Protein 3EVT (pdb70)

CATH classification: 3.40.50.720 (+1 more: 3.40.50.720)

Sequence (310 aa):
SLVLMAQATKPEQLQQLQTTYPDWTFKDAAAVTAADYDQIEVMYGNHPLLKTILARPTNQLKFVQVISAGVDYLPLKALQAAGVVVANTSGIHADAISESVLAAMLSVVRGYHAAWLNQRGARQWALPMTTSTLTGQQLLIYGTGQIGQSLAAKASALGMHVIGVNTTGHPADHFHETVAFTATADALATANFIVNALPLTPTTHHLFSTELFQQTKQQPMLINIGRGPAVDTTALMTALDHHQLSMAALDVTEPEPLPTDHPLWQRDDVLITPHISGQIAHFRATVFPIFAANFAQFVKDGTLVRNQVD

B-factor: mean 52.63, std 9.24, range [26.85, 80.36]

Solvent-accessible surface area: 15494 Å² total; per-residue (Å²): 52,17,0,0,13,32,36,56,24,26,100,112,26,57,96,102,6,73,94,84,30,115,121,39,65,14,48,90,16,97,60,24,63,60,90,21,35,29,73,0,32,0,0,3,2,84,46,110,20,3,68,58,0,29,83,81,139,86,33,80,8,85,0,0,0,4,56,64,61,55,23,138,109,13,53,101,82,42,5,145,91,56,55,13,38,13,0,16,11,45,18,36,106,1,39,30,20,0,106,40,1,19,57,16,0,68,34,21,13,105,2,159,41,18,36,125,72,28,87,152,42,75,173,111,253,73,57,128,65,128,58,48,63,7,80,67,32,46,0,2,0,4,11,12,46,110,59,1,50,21,1,0,33,48,0,37,93,83,36,4,58,0,13,0,0,12,96,104,25,81,121,20,96,108,17,93,86,28,30,19,65,139,60,15,56,120,8,1,28,72,1,39,5,0,0,0,21,14,90,73,48,133,128,16,90,63,50,0,21,72,72,12,2,104,67,9,134,87,99,2,4,0,4,0,26,9,96,5,31,4,6,29,22,91,8,0,30,60,3,8,76,130,124,49,3,61,24,0,8,5,8,4,12,55,68,82,120,13,59,130,116,30,75,0,110,124,58,93,30,8,35,31,52,101,78,83,13,22,135,54,65,106,129,105,52,25,13,8,70,6,0,33,44,0,0,47,39,20,63,154,82,36,70,20,97,67,35,104,42,183

Radius of gyration: 24.04 Å; Cα contacts (8 Å, |Δi|>4): 543; chains: 1; bounding box: 37×72×46 Å

Nearest PDB structures (foldseek):
  3evt-assembly1_A-2  TM=1.003E+00  e=9.005E-63  Lactiplantibacillus plantarum
  8hpg-assembly1_A  TM=5.929E-01  e=1.277E-31  Lactobacillus sp. CGMCC 9967
  5mh6-assembly1_A  TM=6.042E-01  e=1.456E-26  Haloferax mediterranei ATCC 33500
  4zqb-assembly1_B  TM=5.895E-01  e=3.447E-22  Cereibacter sphaeroides 2.4.1
  1wwk-assembly1_B  TM=5.696E-01  e=3.447E-22  Pyrococcus horikoshii OT3

Structure (mmCIF, N/CA/C/O backbone):
data_3EVT
#
_entry.id   3EVT
#
_cell.length_a   75.848
_cell.length_b   75.848
_cell.length_c   107.834
_cell.angle_alpha   90.000
_cell.angle_beta   90.000
_cell.angle_gamma   90.000
#
_symmetry.space_group_name_H-M   'P 41 21 2'
#
loop_
_entity.id
_entity.type
_entity.pdbx_description
1 polymer 'Phosphoglycerate dehydrogenase'
2 water water
#
loop_
_atom_site.group_PDB
_atom_site.id
_atom_site.type_symbol
_atom_site.label_atom_id
_atom_site.label_alt_id
_atom_site.label_comp_id
_atom_site.label_asym_id
_atom_site.label_entity_id
_atom_site.label_seq_id
_atom_site.pdbx_PDB_ins_code
_atom_site.Cartn_x
_atom_site.Cartn_y
_atom_site.Cartn_z
_atom_site.occupancy
_atom_site.B_iso_or_equiv
_atom_site.auth_seq_id
_atom_site.auth_comp_id
_atom_site.auth_asym_id
_atom_site.auth_atom_id
_atom_site.pdbx_PDB_model_num
ATOM 1 N N . SER A 1 2 ? 11.616 49.447 60.731 1.00 56.27 2 SER A N 1
ATOM 2 C CA . SER A 1 2 ? 10.247 49.516 61.365 1.00 56.37 2 SER A CA 1
ATOM 3 C C . SER A 1 2 ? 9.062 49.157 60.456 1.00 54.98 2 SER A C 1
ATOM 4 O O . SER A 1 2 ? 8.171 48.506 60.913 1.00 53.90 2 SER A O 1
ATOM 6 N N . LEU A 1 3 ? 9.044 49.578 59.195 1.00 54.62 3 LEU A N 1
ATOM 7 C CA . LEU A 1 3 ? 7.870 49.310 58.350 1.00 54.23 3 LEU A CA 1
ATOM 8 C C . LEU A 1 3 ? 8.123 48.363 57.211 1.00 53.27 3 LEU A C 1
ATOM 9 O O . LEU A 1 3 ? 9.078 48.516 56.474 1.00 52.86 3 LEU A O 1
ATOM 14 N N . VAL A 1 4 ? 7.219 47.407 57.042 1.00 53.27 4 VAL A N 1
ATOM 15 C CA . VAL A 1 4 ? 7.171 46.637 55.826 1.00 52.13 4 VAL A CA 1
ATOM 16 C C . VAL A 1 4 ? 6.014 47.121 54.959 1.00 51.96 4 VAL A C 1
ATOM 17 O O . VAL A 1 4 ? 4.866 47.197 55.413 1.00 52.30 4 VAL A O 1
ATOM 21 N N . LEU A 1 5 ? 6.322 47.398 53.697 1.00 50.33 5 LEU A N 1
ATOM 22 C CA . LEU A 1 5 ? 5.295 47.724 52.733 1.00 49.61 5 LEU A CA 1
ATOM 23 C C . LEU A 1 5 ? 4.780 46.419 52.192 1.00 48.48 5 LEU A C 1
ATOM 24 O O . LEU A 1 5 ? 5.493 45.746 51.472 1.00 47.71 5 LEU A O 1
ATOM 29 N N . MET A 1 6 ? 3.554 46.063 52.560 1.00 48.30 6 MET A N 1
ATOM 30 C CA . MET A 1 6 ? 2.870 44.913 52.037 1.00 47.78 6 MET A CA 1
ATOM 31 C C . MET A 1 6 ? 2.180 45.194 50.689 1.00 49.71 6 MET A C 1
ATOM 32 O O . MET A 1 6 ? 0.991 45.406 50.608 1.00 49.93 6 MET A O 1
ATOM 37 N N . ALA A 1 7 ? 2.933 45.146 49.604 1.00 51.94 7 ALA A N 1
ATOM 38 C CA . ALA A 1 7 ? 2.333 45.283 48.276 1.00 53.75 7 ALA A CA 1
ATOM 39 C C . ALA A 1 7 ? 1.612 43.982 47.804 1.00 55.93 7 ALA A C 1
ATOM 40 O O . ALA A 1 7 ? 0.506 44.051 47.260 1.00 56.47 7 ALA A O 1
ATOM 42 N N . GLN A 1 8 ? 2.183 42.803 48.061 1.00 57.66 8 GLN A N 1
ATOM 43 C CA . GLN A 1 8 ? 1.453 41.537 47.843 1.00 59.04 8 GLN A CA 1
ATOM 44 C C . GLN A 1 8 ? 0.394 41.330 48.933 1.00 59.54 8 GLN A C 1
ATOM 45 O O . GLN A 1 8 ? 0.693 41.496 50.104 1.00 59.64 8 GLN A O 1
ATOM 51 N N . ALA A 1 9 ? -0.841 40.993 48.553 1.00 60.29 9 ALA A N 1
ATOM 52 C CA . ALA A 1 9 ? -1.898 40.637 49.525 1.00 60.02 9 ALA A CA 1
ATOM 53 C C . ALA A 1 9 ? -1.587 39.354 50.342 1.00 60.49 9 ALA A C 1
ATOM 54 O O . ALA A 1 9 ? -0.862 38.467 49.889 1.00 60.39 9 ALA A O 1
ATOM 56 N N . THR A 1 10 ? -2.131 39.240 51.547 1.00 60.98 10 THR A N 1
ATOM 57 C CA . THR A 1 10 ? -1.896 38.032 52.356 1.00 61.78 10 THR A CA 1
ATOM 58 C C . THR A 1 10 ? -3.209 37.549 52.944 1.00 62.18 10 THR A C 1
ATOM 59 O O . THR A 1 10 ? -4.079 38.340 53.214 1.00 61.92 10 THR A O 1
ATOM 63 N N . LYS A 1 11 ? -3.346 36.251 53.154 1.00 63.20 11 LYS A N 1
ATOM 64 C CA . LYS A 1 11 ? -4.439 35.761 53.969 1.00 64.91 11 LYS A CA 1
ATOM 65 C C . LYS A 1 11 ? -4.455 36.519 55.319 1.00 66.10 11 LYS A C 1
ATOM 66 O O . LYS A 1 11 ? -3.401 36.856 55.873 1.00 66.11 11 LYS A O 1
ATOM 68 N N . PRO A 1 12 ? -5.651 36.821 55.852 1.00 67.28 12 PRO A N 1
ATOM 69 C CA . PRO A 1 12 ? -5.632 37.480 57.169 1.00 67.48 12 PRO A CA 1
ATOM 70 C C . PRO A 1 12 ? -4.701 36.805 58.193 1.00 67.59 12 PRO A C 1
ATOM 71 O O . PRO A 1 12 ? -4.147 37.482 59.050 1.00 67.66 12 PRO A O 1
ATOM 75 N N . GLU A 1 13 ? -4.533 35.488 58.099 1.00 67.88 13 GLU A N 1
ATOM 76 C CA . GLU A 1 13 ? -3.781 34.712 59.090 1.00 68.30 13 GLU A CA 1
ATOM 77 C C . GLU A 1 13 ? -2.275 34.856 58.969 1.00 67.51 13 GLU A C 1
ATOM 78 O O . GLU A 1 13 ? -1.579 34.784 59.971 1.00 67.39 13 GLU A O 1
ATOM 84 N N . GLN A 1 14 ? -1.792 35.022 57.738 1.00 66.44 14 GLN A N 1
ATOM 85 C CA . GLN A 1 14 ? -0.391 35.270 57.452 1.00 65.44 14 GLN A CA 1
ATOM 86 C C . GLN A 1 14 ? 0.013 36.615 58.073 1.00 64.94 14 GLN A C 1
ATOM 87 O O . GLN A 1 14 ? 1.022 36.711 58.771 1.00 64.33 14 GLN A O 1
ATOM 93 N N . LEU A 1 15 ? -0.803 37.639 57.826 1.00 65.35 15 LEU A N 1
ATOM 94 C CA . LEU A 1 15 ? -0.636 38.980 58.422 1.00 65.66 15 LEU A CA 1
ATOM 95 C C . LEU A 1 15 ? -0.620 38.924 59.962 1.00 65.59 15 LEU A C 1
ATOM 96 O O . LEU A 1 15 ? 0.254 39.514 60.590 1.00 65.74 15 LEU A O 1
ATOM 101 N N . GLN A 1 16 ? -1.547 38.187 60.569 1.00 65.37 16 GLN A N 1
ATOM 102 C CA . GLN A 1 16 ? -1.541 38.014 62.022 1.00 65.84 16 GLN A CA 1
ATOM 103 C C . GLN A 1 16 ? -0.239 37.438 62.577 1.00 65.16 16 GLN A C 1
ATOM 104 O O . GLN A 1 16 ? 0.348 37.993 63.503 1.00 64.65 16 GLN A O 1
ATOM 110 N N . GLN A 1 17 ? 0.191 36.308 62.024 1.00 64.89 17 GLN A N 1
ATOM 111 C CA . GLN A 1 17 ? 1.478 35.709 62.377 1.00 64.96 17 GLN A CA 1
ATOM 112 C C . GLN A 1 17 ? 2.548 36.774 62.452 1.00 63.04 17 GLN A C 1
ATOM 113 O O . GLN A 1 17 ? 3.282 36.820 63.423 1.00 63.17 17 GLN A O 1
ATOM 119 N N . LEU A 1 18 ? 2.647 37.588 61.399 1.00 60.88 18 LEU A N 1
ATOM 120 C CA . LEU A 1 18 ? 3.690 38.595 61.262 1.00 59.35 18 LEU A CA 1
ATOM 121 C C . LEU A 1 18 ? 3.585 39.644 62.360 1.00 58.98 18 LEU A C 1
ATOM 122 O O . LEU A 1 18 ? 4.562 39.999 62.995 1.00 57.49 18 LEU A O 1
ATOM 127 N N . GLN A 1 19 ? 2.377 40.143 62.559 1.00 59.60 19 GLN A N 1
ATOM 128 C CA . GLN A 1 19 ? 2.184 41.235 63.482 1.00 60.07 19 GLN A CA 1
ATOM 129 C C . GLN A 1 19 ? 2.430 40.820 64.919 1.00 60.47 19 GLN A C 1
ATOM 130 O O . GLN A 1 19 ? 2.953 41.634 65.681 1.00 60.96 19 GLN A O 1
ATOM 136 N N . THR A 1 20 ? 2.106 39.566 65.275 1.00 59.97 20 THR A N 1
ATOM 137 C CA . THR A 1 20 ? 2.438 39.050 66.625 1.00 59.94 20 THR A CA 1
ATOM 138 C C . THR A 1 20 ? 3.849 38.506 66.799 1.00 58.15 20 THR A C 1
ATOM 139 O O . THR A 1 20 ? 4.380 38.542 67.890 1.00 59.84 20 THR A O 1
ATOM 143 N N . THR A 1 21 ? 4.455 37.968 65.759 1.00 55.63 21 THR A N 1
ATOM 144 C CA . THR A 1 21 ? 5.809 37.529 65.875 1.00 52.20 21 THR A CA 1
ATOM 145 C C . THR A 1 21 ? 6.728 38.731 65.913 1.00 51.47 21 THR A C 1
ATOM 146 O O . THR A 1 21 ? 7.849 38.644 66.413 1.00 51.00 21 THR A O 1
ATOM 150 N N . TYR A 1 22 ? 6.291 39.845 65.336 1.00 49.32 22 TYR A N 1
ATOM 151 C CA . TYR A 1 22 ? 7.138 41.045 65.261 1.00 49.55 22 TYR A CA 1
ATOM 152 C C . TYR A 1 22 ? 6.377 42.272 65.745 1.00 49.71 22 TYR A C 1
ATOM 153 O O . TYR A 1 22 ? 5.919 43.104 64.945 1.00 50.03 22 TYR A O 1
ATOM 162 N N . PRO A 1 23 ? 6.217 42.380 67.075 1.00 48.70 23 PRO A N 1
ATOM 163 C CA . PRO A 1 23 ? 5.330 43.405 67.573 1.00 47.87 23 PRO A CA 1
ATOM 164 C C . PRO A 1 23 ? 5.955 44.764 67.464 1.00 47.83 23 PRO A C 1
ATOM 165 O O . PRO A 1 23 ? 5.228 45.772 67.549 1.00 47.71 23 PRO A O 1
ATOM 169 N N . ASP A 1 24 ? 7.265 44.842 67.239 1.00 46.18 24 ASP A N 1
ATOM 170 C CA . ASP A 1 24 ? 7.809 46.152 67.003 1.00 47.06 24 ASP A CA 1
ATOM 171 C C . ASP A 1 24 ? 7.857 46.569 65.506 1.00 47.51 24 ASP A C 1
ATOM 172 O O . ASP A 1 24 ? 8.367 47.642 65.189 1.00 46.76 24 ASP A O 1
ATOM 177 N N . TRP A 1 25 ? 7.321 45.747 64.601 1.00 47.29 25 TRP A N 1
ATOM 178 C CA . TRP A 1 25 ? 7.320 46.091 63.195 1.00 47.10 25 TRP A CA 1
ATOM 179 C C . TRP A 1 25 ? 5.903 46.484 62.761 1.00 48.29 25 TRP A C 1
ATOM 180 O O . TRP A 1 25 ? 4.944 45.965 63.279 1.00 49.48 25 TRP A O 1
ATOM 191 N N . THR A 1 26 ? 5.775 47.412 61.817 1.00 49.56 26 THR A N 1
ATOM 192 C CA . THR A 1 26 ? 4.506 47.701 61.175 1.00 50.84 26 THR A CA 1
ATOM 193 C C . THR A 1 26 ? 4.462 47.067 59.785 1.00 51.47 26 THR A C 1
ATOM 194 O O . THR A 1 26 ? 5.328 47.342 58.931 1.00 50.99 26 THR A O 1
ATOM 198 N N . PHE A 1 27 ? 3.441 46.247 59.559 1.00 51.96 27 PHE A N 1
ATOM 199 C CA . PHE A 1 27 ? 3.187 45.652 58.256 1.00 53.14 27 PHE A CA 1
ATOM 200 C C . PHE A 1 27 ? 2.112 46.471 57.530 1.00 54.22 27 PHE A C 1
ATOM 201 O O . PHE A 1 27 ? 0.922 46.277 57.708 1.00 52.60 27 PHE A O 1
ATOM 209 N N . LYS A 1 28 ? 2.552 47.433 56.729 1.00 56.32 28 LYS A N 1
ATOM 210 C CA . LYS A 1 28 ? 1.586 48.382 56.163 1.00 59.32 28 LYS A CA 1
ATOM 211 C C . LYS A 1 28 ? 1.052 48.076 54.745 1.00 60.47 28 LYS A C 1
ATOM 212 O O . LYS A 1 28 ? 1.784 48.143 53.751 1.00 60.23 28 LYS A O 1
ATOM 218 N N . ASP A 1 29 ? -0.232 47.770 54.666 1.00 62.82 29 ASP A N 1
ATOM 219 C CA . ASP A 1 29 ? -0.942 47.685 53.388 1.00 65.72 29 ASP A CA 1
ATOM 220 C C . ASP A 1 29 ? -0.567 48.855 52.455 1.00 66.41 29 ASP A C 1
ATOM 221 O O . ASP A 1 29 ? -0.637 50.014 52.846 1.00 66.52 29 ASP A O 1
ATOM 226 N N . ALA A 1 30 ? -0.164 48.554 51.223 1.00 68.15 30 ALA A N 1
ATOM 227 C CA . ALA A 1 30 ? 0.257 49.618 50.305 1.00 70.07 30 ALA A CA 1
ATOM 228 C C . ALA A 1 30 ? -0.819 50.668 49.962 1.00 71.51 30 ALA A C 1
ATOM 229 O O . ALA A 1 30 ? -0.504 51.735 49.450 1.00 71.46 30 ALA A O 1
ATOM 231 N N . ALA A 1 31 ? -2.086 50.345 50.209 1.00 73.03 31 ALA A N 1
ATOM 232 C CA . ALA A 1 31 ? -3.172 51.282 49.961 1.00 74.74 31 ALA A CA 1
ATOM 233 C C . ALA A 1 31 ? -3.117 52.426 50.975 1.00 75.58 31 ALA A C 1
ATOM 234 O O . ALA A 1 31 ? -3.317 53.600 50.637 1.00 76.68 31 ALA A O 1
ATOM 236 N N . ALA A 1 32 ? -2.853 52.075 52.226 1.00 75.91 32 ALA A N 1
ATOM 237 C CA . ALA A 1 32 ? -2.913 53.031 53.313 1.00 75.54 32 ALA A CA 1
ATOM 238 C C . ALA A 1 32 ? -1.585 53.756 53.563 1.00 75.25 32 ALA A C 1
ATOM 239 O O . ALA A 1 32 ? -1.473 54.542 54.506 1.00 74.81 32 ALA A O 1
ATOM 241 N N . VAL A 1 33 ? -0.575 53.493 52.741 1.00 75.19 33 VAL A N 1
ATOM 242 C CA . VAL A 1 33 ? 0.713 54.180 52.958 1.00 75.23 33 VAL A CA 1
ATOM 243 C C . VAL A 1 33 ? 0.579 55.682 52.651 1.00 75.10 33 VAL A C 1
ATOM 244 O O . VAL A 1 33 ? -0.444 56.133 52.145 1.00 75.12 33 VAL A O 1
ATOM 248 N N . THR A 1 34 ? 1.596 56.465 52.985 1.00 74.93 34 THR A N 1
ATOM 249 C CA . THR A 1 34 ? 1.529 57.903 52.761 1.00 74.38 34 THR A CA 1
ATOM 250 C C . THR A 1 34 ? 2.956 58.349 52.685 1.00 73.71 34 THR A C 1
ATOM 251 O O . THR A 1 34 ? 3.838 57.600 53.082 1.00 73.67 34 THR A O 1
ATOM 255 N N . ALA A 1 35 ? 3.206 59.569 52.228 1.00 72.78 35 ALA A N 1
ATOM 256 C CA . ALA A 1 35 ? 4.594 59.957 51.982 1.00 71.94 35 ALA A CA 1
ATOM 257 C C . ALA A 1 35 ? 5.332 60.194 53.279 1.00 71.41 35 ALA A C 1
ATOM 258 O O . ALA A 1 35 ? 6.551 60.312 53.299 1.00 71.07 35 ALA A O 1
ATOM 260 N N . ALA A 1 36 ? 4.585 60.262 54.374 1.00 70.87 36 ALA A N 1
ATOM 261 C CA . ALA A 1 36 ? 5.212 60.365 55.680 1.00 70.14 36 ALA A CA 1
ATOM 262 C C . ALA A 1 36 ? 5.863 59.020 56.020 1.00 69.69 36 ALA A C 1
ATOM 263 O O . ALA A 1 36 ? 6.907 58.969 56.674 1.00 69.25 36 ALA A O 1
ATOM 265 N N . ASP A 1 37 ? 5.241 57.939 55.554 1.00 69.17 37 ASP A N 1
ATOM 266 C CA . ASP A 1 37 ? 5.801 56.588 55.727 1.00 68.77 37 ASP A CA 1
ATOM 267 C C . ASP A 1 37 ? 7.104 56.353 54.952 1.00 68.17 37 ASP A C 1
ATOM 268 O O . ASP A 1 37 ? 7.998 55.691 55.440 1.00 68.49 37 ASP A O 1
ATOM 273 N N . TYR A 1 38 ? 7.211 56.918 53.755 1.00 67.15 38 TYR A N 1
ATOM 274 C CA . TYR A 1 38 ? 8.258 56.544 52.814 1.00 65.86 38 TYR A CA 1
ATOM 275 C C . TYR A 1 38 ? 9.625 56.192 53.425 1.00 65.10 38 TYR A C 1
ATOM 276 O O . TYR A 1 38 ? 10.204 55.153 53.118 1.00 64.58 38 TYR A O 1
ATOM 285 N N . ASP A 1 39 ? 10.174 57.061 54.258 1.00 63.54 39 ASP A N 1
ATOM 286 C CA . ASP A 1 39 ? 11.542 56.821 54.711 1.00 62.70 39 ASP A CA 1
ATOM 287 C C . ASP A 1 39 ? 11.566 55.819 55.885 1.00 61.01 39 ASP A C 1
ATOM 288 O O . ASP A 1 39 ? 12.614 55.478 56.408 1.00 59.34 39 ASP A O 1
ATOM 293 N N . GLN A 1 40 ? 10.376 55.361 56.260 1.00 59.49 40 GLN A N 1
ATOM 294 C CA . GLN A 1 40 ? 10.171 54.350 57.288 1.00 59.18 40 GLN A CA 1
ATOM 295 C C . GLN A 1 40 ? 10.280 52.897 56.768 1.00 57.69 40 GLN A C 1
ATOM 296 O O . GLN A 1 40 ? 10.660 51.975 57.506 1.00 56.72 40 GLN A O 1
ATOM 302 N N . ILE A 1 41 ? 9.861 52.720 55.513 1.00 55.31 41 ILE A N 1
ATOM 303 C CA . ILE A 1 41 ? 9.844 51.436 54.811 1.00 53.08 41 ILE A CA 1
ATOM 304 C C . ILE A 1 41 ? 11.243 50.784 54.663 1.00 51.37 41 ILE A C 1
ATOM 305 O O . ILE A 1 41 ? 12.061 51.213 53.872 1.00 49.12 41 ILE A O 1
ATOM 310 N N . GLU A 1 42 ? 11.509 49.721 55.415 1.00 49.58 42 GLU A N 1
ATOM 311 C CA . GLU A 1 42 ? 12.815 49.067 55.234 1.00 49.19 42 GLU A CA 1
ATOM 312 C C . GLU A 1 42 ? 12.732 47.804 54.382 1.00 47.40 42 GLU A C 1
ATOM 313 O O . GLU A 1 42 ? 13.723 47.340 53.833 1.00 47.21 42 GLU A O 1
ATOM 319 N N . VAL A 1 43 ? 11.529 47.261 54.291 1.00 46.52 43 VAL A N 1
ATOM 320 C CA . VAL A 1 43 ? 11.297 46.058 53.532 1.00 45.35 43 VAL A CA 1
ATOM 321 C C . VAL A 1 43 ? 10.028 46.196 52.661 1.00 45.54 43 VAL A C 1
ATOM 322 O O . VAL A 1 43 ? 9.062 46.866 53.026 1.00 44.18 43 VAL A O 1
ATOM 326 N N . MET A 1 44 ? 10.058 45.564 5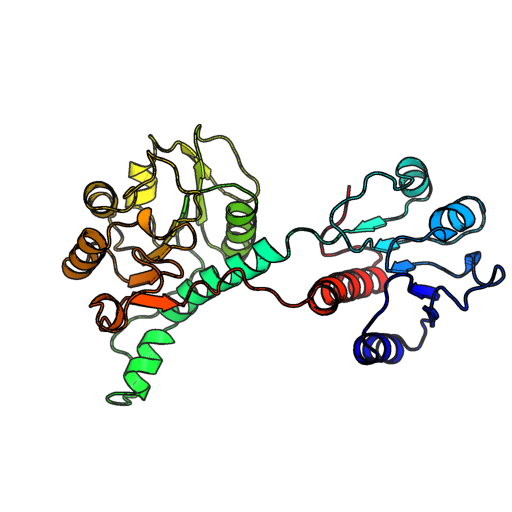1.496 1.00 45.15 44 MET A N 1
ATOM 327 C CA . MET A 1 44 ? 8.914 45.551 50.641 1.00 45.55 44 MET A CA 1
ATOM 328 C C . MET A 1 44 ? 8.583 44.102 50.328 1.00 45.29 44 MET A C 1
ATOM 329 O O . MET A 1 44 ? 9.436 43.323 49.857 1.00 44.82 44 MET A O 1
ATOM 334 N N . TYR A 1 45 ? 7.359 43.714 50.640 1.00 45.28 45 TYR A N 1
ATOM 335 C CA . TYR A 1 45 ? 6.866 42.425 50.203 1.00 45.96 45 TYR A CA 1
ATOM 336 C C . TYR A 1 45 ? 6.027 42.621 48.920 1.00 46.17 45 TYR A C 1
ATOM 337 O O . TYR A 1 45 ? 4.921 43.198 48.981 1.00 44.67 45 TYR A O 1
ATOM 346 N N . GLY A 1 46 ? 6.589 42.200 47.775 1.00 47.27 46 GLY A N 1
ATOM 347 C CA . GLY A 1 46 ? 5.990 42.390 46.454 1.00 48.49 46 GLY A CA 1
ATOM 348 C C . GLY A 1 46 ? 6.569 43.635 45.813 1.00 51.36 46 GLY A C 1
ATOM 349 O O . GLY A 1 46 ? 6.871 44.598 46.493 1.00 51.76 46 GLY A O 1
ATOM 350 N N . ASN A 1 47 ? 6.739 43.640 44.498 1.00 53.20 47 ASN A N 1
ATOM 351 C CA . ASN A 1 47 ? 7.133 44.861 43.802 1.00 55.30 47 ASN A CA 1
ATOM 352 C C . ASN A 1 47 ? 5.928 45.827 43.723 1.00 56.16 47 ASN A C 1
ATOM 353 O O . ASN A 1 47 ? 4.793 45.396 43.786 1.00 56.71 47 ASN A O 1
ATOM 358 N N . HIS A 1 48 ? 6.194 47.126 43.643 1.00 57.72 48 HIS A N 1
ATOM 359 C CA . HIS A 1 48 ? 5.163 48.146 43.722 1.00 59.73 48 HIS A CA 1
ATOM 360 C C . HIS A 1 48 ? 5.696 49.428 43.087 1.00 61.12 48 HIS A C 1
ATOM 361 O O . HIS A 1 48 ? 6.905 49.628 43.002 1.00 61.40 48 HIS A O 1
ATOM 368 N N . PRO A 1 49 ? 4.782 50.282 42.591 1.00 62.31 49 PRO A N 1
ATOM 369 C CA . PRO A 1 49 ? 5.159 51.577 42.007 1.00 63.16 49 PRO A CA 1
ATOM 370 C C . PRO A 1 49 ? 5.972 52.466 42.965 1.00 63.35 49 PRO A C 1
ATOM 371 O O . PRO A 1 49 ? 6.837 53.212 42.502 1.00 63.57 49 PRO A O 1
ATOM 375 N N . LEU A 1 50 ? 5.698 52.376 44.270 1.00 63.50 50 LEU A N 1
ATOM 376 C CA . LEU A 1 50 ? 6.449 53.130 45.281 1.00 63.81 50 LEU A CA 1
ATOM 377 C C . LEU A 1 50 ? 7.913 52.775 45.342 1.00 63.55 50 LEU A C 1
ATOM 378 O O . LEU A 1 50 ? 8.720 53.578 45.807 1.00 64.40 50 LEU A O 1
ATOM 383 N N . LEU A 1 51 ? 8.274 51.587 44.868 1.00 62.91 51 LEU A N 1
ATOM 384 C CA . LEU A 1 51 ? 9.685 51.235 44.834 1.00 63.03 51 LEU A CA 1
ATOM 385 C C . LEU A 1 51 ? 10.470 52.405 44.191 1.00 63.02 51 LEU A C 1
ATOM 386 O O . LEU A 1 51 ? 11.395 52.953 44.779 1.00 63.28 51 LEU A O 1
ATOM 391 N N . LYS A 1 52 ? 10.078 52.799 42.992 1.00 63.78 52 LYS A N 1
ATOM 392 C CA . LYS A 1 52 ? 10.668 53.972 42.316 1.00 63.98 52 LYS A CA 1
ATOM 393 C C . LYS A 1 52 ? 10.671 55.266 43.149 1.00 63.73 52 LYS A C 1
ATOM 394 O O . LYS A 1 52 ? 11.715 55.925 43.302 1.00 63.48 52 LYS A O 1
ATOM 396 N N . THR A 1 53 ? 9.500 55.651 43.652 1.00 63.58 53 THR A N 1
ATOM 397 C CA . THR A 1 53 ? 9.395 56.885 44.452 1.00 63.95 53 THR A CA 1
ATOM 398 C C . THR A 1 53 ? 10.425 56.848 45.587 1.00 63.63 53 THR A C 1
ATOM 399 O O . THR A 1 53 ? 11.313 57.709 45.666 1.00 64.12 53 THR A O 1
ATOM 403 N N . ILE A 1 54 ? 10.316 55.811 46.431 1.00 62.66 54 ILE A N 1
ATOM 404 C CA . ILE A 1 54 ? 11.178 55.611 47.611 1.00 61.35 54 ILE A CA 1
ATOM 405 C C . ILE A 1 54 ? 12.682 55.697 47.293 1.00 60.71 54 ILE A C 1
ATOM 406 O O . ILE A 1 54 ? 13.441 56.448 47.950 1.00 59.64 54 ILE A O 1
ATOM 411 N N . LEU A 1 55 ? 13.108 54.973 46.261 1.00 60.11 55 LEU A N 1
ATOM 412 C CA . LEU A 1 55 ? 14.523 54.956 45.891 1.00 60.74 55 LEU A CA 1
ATOM 413 C C . LEU A 1 55 ? 15.023 56.317 45.418 1.00 60.98 55 LEU A C 1
ATOM 414 O O . LEU A 1 55 ? 16.204 56.611 45.514 1.00 61.21 55 LEU A O 1
ATOM 419 N N . ALA A 1 56 ? 14.115 57.147 44.915 1.00 61.70 56 ALA A N 1
ATOM 420 C CA . ALA A 1 56 ? 14.454 58.531 44.510 1.00 62.57 56 ALA A CA 1
ATOM 421 C C . ALA A 1 56 ? 14.924 59.451 45.668 1.00 61.88 56 ALA A C 1
ATOM 422 O O . ALA A 1 56 ? 15.747 60.343 45.478 1.00 62.17 56 ALA A O 1
ATOM 424 N N . ARG A 1 57 ? 14.374 59.218 46.853 1.00 61.65 57 ARG A N 1
ATOM 425 C CA . ARG A 1 57 ? 14.685 59.982 48.050 1.00 61.12 57 ARG A CA 1
ATOM 426 C C . ARG A 1 57 ? 16.049 59.594 48.636 1.00 61.22 57 ARG A C 1
ATOM 427 O O . ARG A 1 57 ? 16.234 58.469 49.116 1.00 61.21 57 ARG A O 1
ATOM 435 N N . PRO A 1 58 ? 17.012 60.527 48.638 1.00 60.59 58 PRO A N 1
ATOM 436 C CA . PRO A 1 58 ? 18.313 60.041 49.126 1.00 60.12 58 PRO A CA 1
ATOM 437 C C . PRO A 1 58 ? 18.297 59.778 50.659 1.00 59.12 58 PRO A C 1
ATOM 438 O O . PRO A 1 58 ? 19.327 59.446 51.254 1.00 58.80 58 PRO A O 1
ATOM 442 N N . THR A 1 59 ? 17.122 59.932 51.262 1.00 58.18 59 THR A N 1
ATOM 443 C CA . THR A 1 59 ? 16.899 59.700 52.666 1.00 57.68 59 THR A CA 1
ATOM 444 C C . THR A 1 59 ? 16.037 58.426 52.993 1.00 56.99 59 THR A C 1
ATOM 445 O O . THR A 1 59 ? 15.535 58.278 54.115 1.00 56.57 59 THR A O 1
ATOM 449 N N . ASN A 1 60 ? 15.862 57.528 52.024 1.00 56.56 60 ASN A N 1
ATOM 450 C CA . ASN A 1 60 ? 15.056 56.333 52.249 1.00 55.98 60 ASN A CA 1
ATOM 451 C C . ASN A 1 60 ? 15.881 55.359 53.080 1.00 55.26 60 ASN A C 1
ATOM 452 O O . ASN A 1 60 ? 17.097 55.498 53.155 1.00 55.44 60 ASN A O 1
ATOM 457 N N . GLN A 1 61 ? 15.243 54.354 53.657 1.00 54.91 61 GLN A N 1
ATOM 458 C CA . GLN A 1 61 ? 15.983 53.331 54.389 1.00 54.45 61 GLN A CA 1
ATOM 459 C C . GLN A 1 61 ? 15.682 51.937 53.887 1.00 54.41 61 GLN A C 1
ATOM 460 O O . GLN A 1 61 ? 15.599 50.987 54.682 1.00 54.83 61 GLN A O 1
ATOM 466 N N . LEU A 1 62 ? 15.501 51.795 52.580 1.00 53.50 62 LEU A N 1
ATOM 467 C CA . LEU A 1 62 ? 15.062 50.497 52.066 1.00 52.40 62 LEU A CA 1
ATOM 468 C C . LEU A 1 62 ? 16.233 49.547 52.097 1.00 52.01 62 LEU A C 1
ATOM 469 O O . LEU A 1 62 ? 17.351 49.893 51.675 1.00 51.94 62 LEU A O 1
ATOM 474 N N . LYS A 1 63 ? 15.982 48.337 52.600 1.00 50.87 63 LYS A N 1
ATOM 475 C CA . LYS A 1 63 ? 17.051 47.389 52.775 1.00 49.28 63 LYS A CA 1
ATOM 476 C C . LYS A 1 63 ? 16.797 46.031 52.085 1.00 47.92 63 LYS A C 1
ATOM 477 O O . LYS A 1 63 ? 17.719 45.359 51.672 1.00 46.89 63 LYS A O 1
ATOM 483 N N . PHE A 1 64 ? 15.541 45.621 51.957 1.00 47.54 64 PHE A N 1
ATOM 484 C CA . PHE A 1 64 ? 15.233 44.294 51.420 1.00 45.97 64 PHE A CA 1
ATOM 485 C C . PHE A 1 64 ? 13.946 44.355 50.599 1.00 45.14 64 PHE A C 1
ATOM 486 O O . PHE A 1 64 ? 12.923 44.730 51.122 1.00 44.06 64 PHE A O 1
ATOM 494 N N . VAL A 1 65 ? 14.005 43.997 49.303 1.00 45.34 65 VAL A N 1
ATOM 495 C CA . VAL A 1 65 ? 12.765 43.786 48.497 1.00 44.17 65 VAL A CA 1
ATOM 496 C C . VAL A 1 65 ? 12.528 42.295 48.190 1.00 44.10 65 VAL A C 1
ATOM 497 O O . VAL A 1 65 ? 13.394 41.615 47.658 1.00 43.08 65 VAL A O 1
ATOM 501 N N . GLN A 1 66 ? 11.369 41.777 48.549 1.00 44.46 66 GLN A N 1
ATOM 502 C CA . GLN A 1 66 ? 11.007 40.428 48.156 1.00 44.84 66 GLN A CA 1
ATOM 503 C C . GLN A 1 66 ? 9.996 40.510 47.017 1.00 45.95 66 GLN A C 1
ATOM 504 O O . GLN A 1 66 ? 8.854 40.891 47.262 1.00 45.63 66 GLN A O 1
ATOM 510 N N . VAL A 1 67 ? 10.370 40.106 45.801 1.00 46.91 67 VAL A N 1
ATOM 511 C CA . VAL A 1 67 ? 9.381 40.033 44.708 1.00 48.30 67 VAL A CA 1
ATOM 512 C C . VAL A 1 67 ? 8.669 38.675 44.703 1.00 50.17 67 VAL A C 1
ATOM 513 O O . VAL A 1 67 ? 9.237 37.676 45.164 1.00 50.21 67 VAL A O 1
ATOM 517 N N . ILE A 1 68 ? 7.413 38.645 44.252 1.00 52.73 68 ILE A N 1
ATOM 518 C CA . ILE A 1 68 ? 6.616 37.433 44.364 1.00 55.72 68 ILE A CA 1
ATOM 519 C C . ILE A 1 68 ? 6.405 36.757 43.034 1.00 56.85 68 ILE A C 1
ATOM 520 O O . ILE A 1 68 ? 5.382 36.140 42.815 1.00 56.09 68 ILE A O 1
ATOM 525 N N . SER A 1 69 ? 7.402 36.849 42.163 1.00 58.34 69 SER A N 1
ATOM 526 C CA . SER A 1 69 ? 7.448 36.022 40.977 1.00 60.71 69 SER A CA 1
ATOM 527 C C . SER A 1 69 ? 8.920 35.895 40.599 1.00 61.18 69 SER A C 1
ATOM 528 O O . SER A 1 69 ? 9.720 36.693 41.066 1.00 62.15 69 SER A O 1
ATOM 531 N N . ALA A 1 70 ? 9.283 34.881 39.812 1.00 61.88 70 ALA A N 1
ATOM 532 C CA . ALA A 1 70 ? 10.685 34.563 39.533 1.00 63.04 70 ALA A CA 1
ATOM 533 C C . ALA A 1 70 ? 11.387 35.689 38.761 1.00 64.92 70 ALA A C 1
ATOM 534 O O . ALA A 1 70 ? 12.629 35.801 38.788 1.00 65.35 70 ALA A O 1
ATOM 536 N N . GLY A 1 71 ? 10.602 36.499 38.043 1.00 66.36 71 GLY A N 1
ATOM 537 C CA . GLY A 1 71 ? 11.169 37.492 37.113 1.00 67.67 71 GLY A CA 1
ATOM 538 C C . GLY A 1 71 ? 11.617 38.765 37.801 1.00 68.39 71 GLY A C 1
ATOM 539 O O . GLY A 1 71 ? 10.819 39.414 38.485 1.00 68.94 71 GLY A O 1
ATOM 540 N N . VAL A 1 72 ? 12.893 39.112 37.629 1.00 69.07 72 VAL A N 1
ATOM 541 C CA . VAL A 1 72 ? 13.466 40.353 38.172 1.00 69.57 72 VAL A CA 1
ATOM 542 C C . VAL A 1 72 ? 13.787 41.418 37.087 1.00 70.17 72 VAL A C 1
ATOM 543 O O . VAL A 1 72 ? 14.609 42.306 37.304 1.00 69.73 72 VAL A O 1
ATOM 545 N N . ASP A 1 73 ? 13.144 41.340 35.923 1.00 70.90 73 ASP A N 1
ATOM 546 C CA . ASP A 1 73 ? 13.594 42.166 34.801 1.00 71.79 73 ASP A CA 1
ATOM 547 C C . ASP A 1 73 ? 13.415 43.676 34.919 1.00 72.11 73 ASP A C 1
ATOM 548 O O . ASP A 1 73 ? 14.364 44.434 34.792 1.00 72.52 73 ASP A O 1
ATOM 553 N N . TYR A 1 74 ? 12.208 44.141 35.132 1.00 72.09 74 TYR A N 1
ATOM 554 C CA . TYR A 1 74 ? 12.032 45.564 34.997 1.00 71.81 74 TYR A CA 1
ATOM 555 C C . TYR A 1 74 ? 12.313 46.259 36.315 1.00 71.36 74 TYR A C 1
ATOM 556 O O . TYR A 1 74 ? 11.840 47.380 36.537 1.00 71.44 74 TYR A O 1
ATOM 558 N N . LEU A 1 75 ? 13.075 45.600 37.188 1.00 70.66 75 LEU A N 1
ATOM 559 C CA . LEU A 1 75 ? 13.373 46.131 38.523 1.00 69.84 75 LEU A CA 1
ATOM 560 C C . LEU A 1 75 ? 14.566 47.071 38.452 1.00 69.52 75 LEU A C 1
ATOM 561 O O . LEU A 1 75 ? 15.535 46.762 37.776 1.00 69.89 75 LEU A O 1
ATOM 566 N N . PRO A 1 76 ? 14.525 48.215 39.160 1.00 69.10 76 PRO A N 1
ATOM 567 C CA . PRO A 1 76 ? 15.646 49.137 38.999 1.00 68.40 76 PRO A CA 1
ATOM 568 C C . PRO A 1 76 ? 16.911 48.548 39.565 1.00 67.95 76 PRO A C 1
ATOM 569 O O . PRO A 1 76 ? 17.383 48.966 40.620 1.00 67.51 76 PRO A O 1
ATOM 573 N N . LEU A 1 77 ? 17.473 47.590 38.840 1.00 67.81 77 LEU A N 1
ATOM 574 C CA . LEU A 1 77 ? 18.627 46.839 39.304 1.00 67.72 77 LEU A CA 1
ATOM 575 C C . LEU A 1 77 ? 19.769 47.710 39.790 1.00 66.77 77 LEU A C 1
ATOM 576 O O . LEU A 1 77 ? 20.310 47.468 40.880 1.00 66.52 77 LEU A O 1
ATOM 581 N N . LYS A 1 78 ? 20.139 48.711 38.987 1.00 65.80 78 LYS A N 1
ATOM 582 C CA . LYS A 1 78 ? 21.267 49.589 39.334 1.00 64.66 78 LYS A CA 1
ATOM 583 C C . LYS A 1 78 ? 21.015 50.433 40.583 1.00 63.55 78 LYS A C 1
ATOM 584 O O . LYS A 1 78 ? 21.889 50.547 41.414 1.00 63.80 78 LYS A O 1
ATOM 586 N N . ALA A 1 79 ? 19.838 51.017 40.723 1.00 62.32 79 ALA A N 1
ATOM 587 C CA . ALA A 1 79 ? 19.517 51.714 41.960 1.00 62.42 79 ALA A CA 1
ATOM 588 C C . ALA A 1 79 ? 19.621 50.810 43.220 1.00 62.76 79 ALA A C 1
ATOM 589 O O . ALA A 1 79 ? 20.254 51.180 44.225 1.00 62.53 79 ALA A O 1
ATOM 591 N N . LEU A 1 80 ? 19.019 49.617 43.140 1.00 63.22 80 LEU A N 1
ATOM 592 C CA . LEU A 1 80 ? 18.995 48.644 44.244 1.00 62.59 80 LEU A CA 1
ATOM 593 C C . LEU A 1 80 ? 20.404 48.267 44.689 1.00 63.19 80 LEU A C 1
ATOM 594 O O . LEU A 1 80 ? 20.726 48.285 45.869 1.00 63.77 80 LEU A O 1
ATOM 599 N N . GLN A 1 81 ? 21.261 47.958 43.737 1.00 63.63 81 GLN A N 1
ATOM 600 C CA . GLN A 1 81 ? 22.617 47.671 44.069 1.00 64.57 81 GLN A CA 1
ATOM 601 C C . GLN A 1 81 ? 23.275 48.910 44.698 1.00 64.21 81 GLN A C 1
ATOM 602 O O . GLN A 1 81 ? 23.999 48.806 45.698 1.00 64.14 81 GLN A O 1
ATOM 608 N N . ALA A 1 82 ? 23.027 50.084 44.122 1.00 63.40 82 ALA A N 1
ATOM 609 C CA . ALA A 1 82 ? 23.725 51.283 44.585 1.00 62.49 82 ALA A CA 1
ATOM 610 C C . ALA A 1 82 ? 23.300 51.604 46.006 1.00 61.52 82 ALA A C 1
ATOM 611 O O . ALA A 1 82 ? 24.085 52.085 46.827 1.00 62.00 82 ALA A O 1
ATOM 613 N N . ALA A 1 83 ? 22.055 51.304 46.326 1.00 59.70 83 ALA A N 1
ATOM 614 C CA . ALA A 1 83 ? 21.583 51.631 47.638 1.00 57.86 83 ALA A CA 1
ATOM 615 C C . ALA A 1 83 ? 21.858 50.458 48.564 1.00 56.96 83 ALA A C 1
ATOM 616 O O . ALA A 1 83 ? 21.533 50.511 49.749 1.00 57.34 83 ALA A O 1
ATOM 618 N N . GLY A 1 84 ? 22.458 49.389 48.045 1.00 55.08 84 GLY A N 1
ATOM 619 C CA . GLY A 1 84 ? 22.730 48.204 48.897 1.00 54.08 84 GLY A CA 1
ATOM 620 C C . GLY A 1 84 ? 21.491 47.372 49.289 1.00 53.16 84 GLY A C 1
ATOM 621 O O . GLY A 1 84 ? 21.510 46.630 50.274 1.00 53.36 84 GLY A O 1
ATOM 622 N N . VAL A 1 85 ? 20.412 47.484 48.520 1.00 51.93 85 VAL A N 1
ATOM 623 C CA . VAL A 1 85 ? 19.231 46.696 48.810 1.00 51.22 85 VAL A CA 1
ATOM 624 C C . VAL A 1 85 ? 19.394 45.228 48.418 1.00 50.73 85 VAL A C 1
ATOM 625 O O . VAL A 1 85 ? 19.820 44.950 47.315 1.00 49.37 85 VAL A O 1
ATOM 629 N N . VAL A 1 86 ? 19.091 44.302 49.340 1.00 50.58 86 VAL A N 1
ATOM 630 C CA . VAL A 1 86 ? 19.033 42.866 48.976 1.00 49.56 86 VAL A CA 1
ATOM 631 C C . VAL A 1 86 ? 17.666 42.514 48.384 1.00 48.69 86 VAL A C 1
ATOM 632 O O . VAL A 1 86 ? 16.662 43.060 48.795 1.00 47.93 86 VAL A O 1
ATOM 636 N N . VAL A 1 87 ? 17.664 41.634 47.384 1.00 48.24 87 VAL A N 1
ATOM 637 C CA . VAL A 1 87 ? 16.443 41.201 46.726 1.00 48.27 87 VAL A CA 1
ATOM 638 C C . VAL A 1 87 ? 16.381 39.668 46.663 1.00 47.84 87 VAL A C 1
ATOM 639 O O . VAL A 1 87 ? 17.394 39.003 46.451 1.00 47.96 87 VAL A O 1
ATOM 643 N N . ALA A 1 88 ? 15.187 39.113 46.873 1.00 47.96 88 ALA A N 1
ATOM 644 C CA . ALA A 1 88 ? 14.936 37.677 46.683 1.00 46.42 88 ALA A CA 1
ATOM 645 C C . ALA A 1 88 ? 13.698 37.567 45.828 1.00 45.99 88 ALA A C 1
ATOM 646 O O . ALA A 1 88 ? 12.887 38.517 45.794 1.00 45.69 88 ALA A O 1
ATOM 648 N N . ASN A 1 89 ? 13.561 36.416 45.144 1.00 44.96 89 ASN A N 1
ATOM 649 C CA . ASN A 1 89 ? 12.396 36.106 44.332 1.00 44.10 89 ASN A CA 1
ATOM 650 C C . ASN A 1 89 ? 11.757 34.803 44.799 1.00 43.98 89 ASN A C 1
ATOM 651 O O . ASN A 1 89 ? 11.977 34.382 45.939 1.00 42.51 89 ASN A O 1
ATOM 656 N N . THR A 1 90 ? 10.931 34.197 43.939 1.00 43.95 90 THR A N 1
ATOM 657 C CA . THR A 1 90 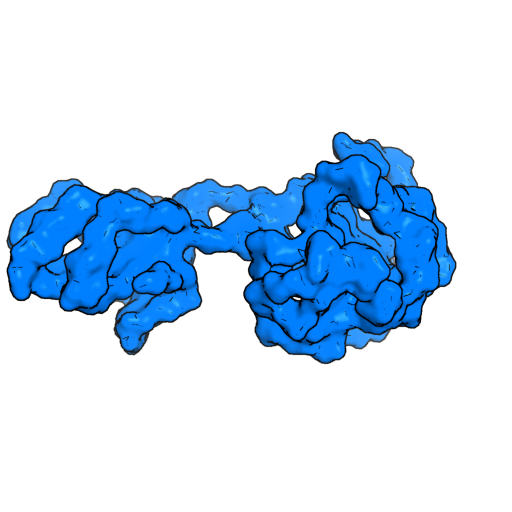? 10.143 33.009 44.268 1.00 43.42 90 THR A CA 1
ATOM 658 C C . THR A 1 90 ? 10.402 31.810 43.339 1.00 43.46 90 THR A C 1
ATOM 659 O O . THR A 1 90 ? 9.478 31.046 43.044 1.00 43.62 90 THR A O 1
ATOM 663 N N . SER A 1 91 ? 11.625 31.620 42.872 1.00 42.22 91 SER A N 1
ATOM 664 C CA . SER A 1 91 ? 11.882 30.414 42.094 1.00 42.78 91 SER A CA 1
ATOM 665 C C . SER A 1 91 ? 11.991 29.114 42.887 1.00 41.90 91 SER A C 1
ATOM 666 O O . SER A 1 91 ? 12.060 29.109 44.123 1.00 40.80 91 SER A O 1
ATOM 669 N N . GLY A 1 92 ? 11.956 27.990 42.165 1.00 41.73 92 GLY A N 1
ATOM 670 C CA . GLY A 1 92 ? 12.212 26.682 42.768 1.00 41.28 92 GLY A CA 1
ATOM 671 C C . GLY A 1 92 ? 11.063 25.989 43.477 1.00 42.31 92 GLY A C 1
ATOM 672 O O . GLY A 1 92 ? 11.239 24.883 44.034 1.00 41.62 92 GLY A O 1
ATOM 673 N N . ILE A 1 93 ? 9.880 26.612 43.467 1.00 42.29 93 ILE A N 1
ATOM 674 C CA . ILE A 1 93 ? 8.769 26.091 44.280 1.00 42.51 93 ILE A CA 1
ATOM 675 C C . ILE A 1 93 ? 8.296 24.705 43.860 1.00 42.99 93 ILE A C 1
ATOM 676 O O . ILE A 1 93 ? 8.234 23.772 44.692 1.00 43.72 93 ILE A O 1
ATOM 681 N N . HIS A 1 94 ? 7.971 24.560 42.581 1.00 42.98 94 HIS A N 1
ATOM 682 C CA . HIS A 1 94 ? 7.548 23.267 42.033 1.00 45.60 94 HIS A CA 1
ATOM 683 C C . HIS A 1 94 ? 8.677 22.271 42.171 1.00 44.16 94 HIS A C 1
ATOM 684 O O . HIS A 1 94 ? 8.476 21.200 42.662 1.00 44.13 94 HIS A O 1
ATOM 691 N N . ALA A 1 95 ? 9.861 22.633 41.707 1.00 45.30 95 ALA A N 1
ATOM 692 C CA . ALA A 1 95 ? 11.030 21.741 41.827 1.00 46.63 95 ALA A CA 1
ATOM 693 C C . ALA A 1 95 ? 11.327 21.305 43.272 1.00 46.72 95 ALA A C 1
ATOM 694 O O . ALA A 1 95 ? 11.647 20.172 43.484 1.00 48.02 95 ALA A O 1
ATOM 696 N N . ASP A 1 96 ? 11.228 22.204 44.255 1.00 47.49 96 ASP A N 1
ATOM 697 C CA . ASP A 1 96 ? 11.286 21.834 45.688 1.00 46.65 96 ASP A CA 1
ATOM 698 C C . ASP A 1 96 ? 10.277 20.772 46.124 1.00 44.72 96 ASP A C 1
ATOM 699 O O . ASP A 1 96 ? 10.662 19.834 46.831 1.00 45.55 96 ASP A O 1
ATOM 704 N N . ALA A 1 97 ? 9.004 20.907 45.745 1.00 41.32 97 ALA A N 1
ATOM 705 C CA . ALA A 1 97 ? 8.013 19.894 46.123 1.00 40.46 97 ALA A CA 1
ATOM 706 C C . ALA A 1 97 ? 8.318 18.519 45.547 1.00 40.04 97 ALA A C 1
ATOM 707 O O . ALA A 1 97 ? 8.219 17.536 46.239 1.00 40.37 97 ALA A O 1
ATOM 709 N N . ILE A 1 98 ? 8.645 18.460 44.264 1.00 40.15 98 ILE A N 1
ATOM 710 C CA . ILE A 1 98 ? 8.963 17.207 43.616 1.00 40.09 98 ILE A CA 1
ATOM 711 C C . ILE A 1 98 ? 10.208 16.572 44.247 1.00 39.67 98 ILE A C 1
ATOM 712 O O . ILE A 1 98 ? 10.291 15.368 44.437 1.00 39.68 98 ILE A O 1
ATOM 717 N N . SER A 1 99 ? 11.179 17.381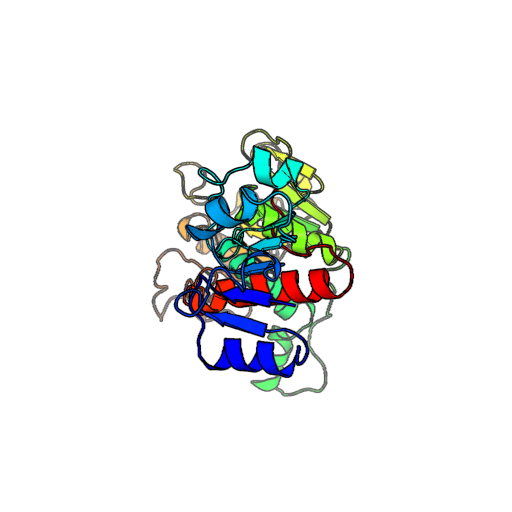 44.610 1.00 39.12 99 SER A N 1
ATOM 718 C CA . SER A 1 99 ? 12.319 16.820 45.297 1.00 40.64 99 SER A CA 1
ATOM 719 C C . SER A 1 99 ? 11.953 16.199 46.639 1.00 40.47 99 SER A C 1
ATOM 720 O O . SER A 1 99 ? 12.458 15.104 46.994 1.00 41.41 99 SER A O 1
ATOM 723 N N . GLU A 1 100 ? 11.122 16.903 47.409 1.00 39.54 100 GLU A N 1
ATOM 724 C CA . GLU A 1 100 ? 10.592 16.345 48.672 1.00 39.82 100 GLU A CA 1
ATOM 725 C C . GLU A 1 100 ? 9.868 14.994 48.490 1.00 39.45 100 GLU A C 1
ATOM 726 O O . GLU A 1 100 ? 10.040 14.077 49.288 1.00 39.50 100 GLU A O 1
ATOM 732 N N . SER A 1 101 ? 9.059 14.856 47.437 1.00 39.70 101 SER A N 1
ATOM 733 C CA . SER A 1 101 ? 8.480 13.539 47.075 1.00 38.23 101 SER A CA 1
ATOM 734 C C . SER A 1 101 ? 9.495 12.456 46.835 1.00 38.41 101 SER A C 1
ATOM 735 O O . SER A 1 101 ? 9.293 11.315 47.250 1.00 37.49 101 SER A O 1
ATOM 738 N N . VAL A 1 102 ? 10.590 12.777 46.153 1.00 38.59 102 VAL A N 1
ATOM 739 C CA . VAL A 1 102 ? 11.632 11.744 45.969 1.00 38.51 102 VAL A CA 1
ATOM 740 C C . VAL A 1 102 ? 12.272 11.380 47.324 1.00 39.02 102 VAL A C 1
ATOM 741 O O . VAL A 1 102 ? 12.468 10.200 47.649 1.00 39.24 102 VAL A O 1
ATOM 745 N N . LEU A 1 103 ? 12.598 12.379 48.129 1.00 39.22 103 LEU A N 1
ATOM 746 C CA . LEU A 1 103 ? 13.217 12.095 49.435 1.00 38.64 103 LEU A CA 1
ATOM 747 C C . LEU A 1 103 ? 12.267 11.207 50.250 1.00 38.82 103 LEU A C 1
ATOM 748 O O . LEU A 1 103 ? 12.707 10.299 50.966 1.00 38.78 103 LEU A O 1
ATOM 753 N N . ALA A 1 104 ? 10.961 11.478 50.122 1.00 37.78 104 ALA A N 1
ATOM 754 C CA . ALA A 1 104 ? 9.924 10.793 50.865 1.00 37.75 104 ALA A CA 1
ATOM 755 C C . ALA A 1 104 ? 9.877 9.337 50.473 1.00 38.29 104 ALA A C 1
ATOM 756 O O . ALA A 1 104 ? 9.736 8.445 51.332 1.00 39.28 104 ALA A O 1
ATOM 758 N N . ALA A 1 105 ? 9.990 9.077 49.173 1.00 37.60 105 ALA A N 1
ATOM 759 C CA . ALA A 1 105 ? 9.967 7.721 48.704 1.00 37.67 105 ALA A CA 1
ATOM 760 C C . ALA A 1 105 ? 11.174 6.962 49.279 1.00 38.06 105 ALA A C 1
ATOM 761 O O . ALA A 1 105 ? 11.044 5.825 49.729 1.00 39.48 105 ALA A O 1
ATOM 763 N N . MET A 1 106 ? 12.343 7.597 49.242 1.00 38.52 106 MET A N 1
ATOM 764 C CA . MET A 1 106 ? 13.598 6.966 49.608 1.00 38.91 106 MET A CA 1
ATOM 765 C C . MET A 1 106 ? 13.640 6.756 51.109 1.00 39.27 106 MET A C 1
ATOM 766 O O . MET A 1 106 ? 13.994 5.674 51.575 1.00 40.56 106 MET A O 1
ATOM 771 N N . LEU A 1 107 ? 13.314 7.792 51.875 1.00 39.41 107 LEU A N 1
ATOM 772 C CA . LEU A 1 107 ? 13.285 7.698 53.364 1.00 38.99 107 LEU A CA 1
ATOM 773 C C . LEU A 1 107 ? 12.245 6.736 53.921 1.00 39.29 107 LEU A C 1
ATOM 774 O O . LEU A 1 107 ? 12.514 5.966 54.861 1.00 38.11 107 LEU A O 1
ATOM 779 N N . SER A 1 108 ? 11.047 6.739 53.356 1.00 39.80 108 SER A N 1
ATOM 780 C CA . SER A 1 108 ? 10.066 5.836 53.911 1.00 42.34 108 SER A CA 1
ATOM 781 C C . SER A 1 108 ? 10.446 4.382 53.722 1.00 41.84 108 SER A C 1
ATOM 782 O O . SER A 1 108 ? 10.139 3.583 54.578 1.00 42.42 108 SER A O 1
ATOM 785 N N . VAL A 1 109 ? 11.153 4.068 52.632 1.00 41.75 109 VAL A N 1
ATOM 786 C CA . VAL A 1 109 ? 11.762 2.757 52.420 1.00 40.95 109 VAL A CA 1
ATOM 787 C C . VAL A 1 109 ? 12.930 2.468 53.343 1.00 40.33 109 VAL A C 1
ATOM 788 O O . VAL A 1 109 ? 12.800 1.567 54.137 1.00 39.71 109 VAL A O 1
ATOM 792 N N . VAL A 1 110 ? 14.027 3.241 53.300 1.00 40.19 110 VAL A N 1
ATOM 793 C CA . VAL A 1 110 ? 15.221 2.864 54.087 1.00 40.72 110 VAL A CA 1
ATOM 794 C C . VAL A 1 110 ? 15.050 3.032 55.591 1.00 41.04 110 VAL A C 1
ATOM 795 O O . VAL A 1 110 ? 15.711 2.334 56.363 1.00 41.77 110 VAL A O 1
ATOM 799 N N . ARG A 1 111 ? 14.195 3.964 56.026 1.00 41.07 111 ARG A N 1
ATOM 800 C CA . ARG A 1 111 ? 13.942 4.094 57.488 1.00 40.22 111 ARG A CA 1
ATOM 801 C C . ARG A 1 111 ? 12.846 3.165 57.975 1.00 40.22 111 ARG A C 1
ATOM 802 O O . ARG A 1 111 ? 12.530 3.131 59.180 1.00 39.91 111 ARG A O 1
ATOM 810 N N . GLY A 1 112 ? 12.313 2.354 57.053 1.00 40.28 112 GLY A N 1
ATOM 811 C CA . GLY A 1 112 ? 11.442 1.244 57.460 1.00 39.18 112 GLY A CA 1
ATOM 812 C C . GLY A 1 112 ? 9.961 1.536 57.618 1.00 40.29 112 GLY A C 1
ATOM 813 O O . GLY A 1 112 ? 9.200 0.676 58.128 1.00 39.74 112 GLY A O 1
ATOM 814 N N . TYR A 1 113 ? 9.507 2.711 57.168 1.00 39.09 113 TYR A N 1
ATOM 815 C CA . TYR A 1 113 ? 8.098 3.068 57.284 1.00 38.41 113 TYR A CA 1
ATOM 816 C C . TYR A 1 113 ? 7.252 2.194 56.417 1.00 39.05 113 TYR A C 1
ATOM 817 O O . TYR A 1 113 ? 6.228 1.716 56.865 1.00 40.96 113 TYR A O 1
ATOM 826 N N . HIS A 1 114 ? 7.689 1.903 55.196 1.00 39.22 114 HIS A N 1
ATOM 827 C CA . HIS A 1 114 ? 6.898 1.049 54.345 1.00 40.82 114 HIS A CA 1
ATOM 828 C C . HIS A 1 114 ? 6.832 -0.369 54.938 1.00 40.63 114 HIS A C 1
ATOM 829 O O . HIS A 1 114 ? 5.734 -0.951 55.073 1.00 41.06 114 HIS A O 1
ATOM 836 N N . ALA A 1 115 ? 7.983 -0.949 55.280 1.00 40.10 115 ALA A N 1
ATOM 837 C CA . ALA A 1 115 ? 7.947 -2.247 55.975 1.00 39.75 115 ALA A CA 1
ATOM 838 C C . ALA A 1 115 ? 7.151 -2.217 57.286 1.00 39.61 115 ALA A C 1
ATOM 839 O O . ALA A 1 115 ? 6.434 -3.172 57.592 1.00 39.87 115 ALA A O 1
ATOM 841 N N . ALA A 1 116 ? 7.312 -1.167 58.096 1.00 40.61 116 ALA A N 1
ATOM 842 C CA . ALA A 1 116 ? 6.532 -1.025 59.346 1.00 40.49 116 ALA A CA 1
ATOM 843 C C . ALA A 1 116 ? 5.040 -1.040 59.113 1.00 41.12 116 ALA A C 1
ATOM 844 O O . ALA A 1 116 ? 4.309 -1.627 59.897 1.00 41.52 116 ALA A O 1
ATOM 846 N N . TRP A 1 117 ? 4.590 -0.405 58.045 1.00 41.91 117 TRP A N 1
ATOM 847 C CA . TRP A 1 117 ? 3.172 -0.434 57.693 1.00 43.00 117 TRP A CA 1
ATOM 848 C C . TRP A 1 117 ? 2.672 -1.820 57.311 1.00 43.40 117 TRP A C 1
ATOM 849 O O . TRP A 1 117 ? 1.624 -2.238 57.783 1.00 44.14 117 TRP A O 1
ATOM 860 N N . LEU A 1 118 ? 3.430 -2.550 56.509 1.00 44.21 118 LEU A N 1
ATOM 861 C CA . LEU A 1 118 ? 3.064 -3.926 56.185 1.00 45.04 118 LEU A CA 1
ATOM 862 C C . LEU A 1 118 ? 3.001 -4.773 57.455 1.00 45.64 118 LEU A C 1
ATOM 863 O O . LEU A 1 118 ? 2.132 -5.634 57.599 1.00 46.70 118 LEU A O 1
ATOM 868 N N . ASN A 1 119 ? 3.923 -4.506 58.392 1.00 46.25 119 ASN A N 1
ATOM 869 C CA . ASN A 1 119 ? 3.918 -5.148 59.693 1.00 44.59 119 ASN A CA 1
ATOM 870 C C . ASN A 1 119 ? 2.680 -4.787 60.493 1.00 45.21 119 ASN A C 1
ATOM 871 O O . ASN A 1 119 ? 2.022 -5.676 61.072 1.00 45.72 119 ASN A O 1
ATOM 876 N N . GLN A 1 120 ? 2.344 -3.498 60.524 1.00 44.70 120 GLN A N 1
ATOM 877 C CA . GLN A 1 120 ? 1.137 -3.003 61.225 1.00 44.91 120 GLN A CA 1
ATOM 878 C C . GLN A 1 120 ? -0.200 -3.561 60.635 1.00 47.28 120 GLN A C 1
ATOM 879 O O . GLN A 1 120 ? -1.216 -3.746 61.382 1.00 47.69 120 GLN A O 1
ATOM 885 N N . ARG A 1 121 ? -0.226 -3.788 59.313 1.00 47.31 121 ARG A N 1
ATOM 886 C CA . ARG A 1 121 ? -1.389 -4.400 58.694 1.00 49.20 121 ARG A CA 1
ATOM 887 C C . ARG A 1 121 ? -1.212 -5.913 58.623 1.00 50.06 121 ARG A C 1
ATOM 888 O O . ARG A 1 121 ? -1.971 -6.598 57.934 1.00 50.84 121 ARG A O 1
ATOM 896 N N . GLY A 1 122 ? -0.201 -6.427 59.322 1.00 50.76 122 GLY A N 1
ATOM 897 C CA . GLY A 1 122 ? 0.154 -7.849 59.193 1.00 50.99 122 GLY A CA 1
ATOM 898 C C . GLY A 1 122 ? 0.297 -8.472 60.553 1.00 50.63 122 GLY A C 1
ATOM 899 O O . GLY A 1 122 ? -0.585 -8.345 61.393 1.00 50.85 122 GLY A O 1
ATOM 900 N N . ALA A 1 123 ? 1.417 -9.115 60.780 1.00 50.24 123 ALA A N 1
ATOM 901 C CA . ALA A 1 123 ? 1.661 -9.777 62.051 1.00 51.26 123 ALA A CA 1
ATOM 902 C C . ALA A 1 123 ? 1.821 -8.853 63.281 1.00 51.75 123 ALA A C 1
ATOM 903 O O . ALA A 1 123 ? 1.683 -9.307 64.422 1.00 51.24 123 ALA A O 1
ATOM 905 N N . ARG A 1 124 ? 2.122 -7.570 63.069 1.00 52.21 124 ARG A N 1
ATOM 906 C CA . ARG A 1 124 ? 2.355 -6.652 64.202 1.00 52.39 124 ARG A CA 1
ATOM 907 C C . ARG A 1 124 ? 3.382 -7.201 65.156 1.00 52.58 124 ARG A C 1
ATOM 908 O O . ARG A 1 124 ? 3.196 -7.215 66.380 1.00 52.71 124 ARG A O 1
ATOM 916 N N . GLN A 1 125 ? 4.489 -7.647 64.596 1.00 52.66 125 GLN A N 1
ATOM 917 C CA . GLN A 1 125 ? 5.619 -8.024 65.404 1.00 53.41 125 GLN A CA 1
ATOM 918 C C . GLN A 1 125 ? 6.350 -6.782 65.911 1.00 52.45 125 GLN A C 1
ATOM 919 O O . GLN A 1 125 ? 6.087 -5.675 65.437 1.00 51.34 125 GLN A O 1
ATOM 925 N N . TRP A 1 126 ? 7.233 -6.970 66.894 1.00 50.72 126 TRP A N 1
ATOM 926 C CA . TRP A 1 126 ? 8.019 -5.879 67.398 1.00 50.42 126 TRP A CA 1
ATOM 927 C C . TRP A 1 126 ? 9.391 -5.948 66.754 1.00 50.20 126 TRP A C 1
ATOM 928 O O . TRP A 1 126 ? 10.390 -5.785 67.397 1.00 50.48 126 TRP A O 1
ATOM 939 N N . ALA A 1 127 ? 9.416 -6.145 65.452 1.00 49.42 127 ALA A N 1
ATOM 940 C CA . ALA A 1 127 ? 10.643 -6.118 64.711 1.00 49.76 127 ALA A CA 1
ATOM 941 C C . ALA A 1 127 ? 10.236 -6.168 63.252 1.00 50.23 127 ALA A C 1
ATOM 942 O O . ALA A 1 127 ? 9.115 -6.532 62.917 1.00 50.24 127 ALA A O 1
ATOM 944 N N . LEU A 1 128 ? 11.130 -5.770 62.367 1.00 51.10 128 LEU A N 1
ATOM 945 C CA . LEU A 1 128 ? 10.837 -5.797 60.926 1.00 51.83 128 LEU A CA 1
ATOM 946 C C . LEU A 1 128 ? 11.653 -6.869 60.222 1.00 52.19 128 LEU A C 1
ATOM 947 O O . LEU A 1 128 ? 12.761 -7.201 60.627 1.00 52.39 128 LEU A O 1
ATOM 952 N N . PRO A 1 129 ? 11.111 -7.410 59.143 1.00 53.02 129 PRO A N 1
ATOM 953 C CA . PRO A 1 129 ? 11.898 -8.405 58.417 1.00 53.38 129 PRO A CA 1
ATOM 954 C C . PRO A 1 129 ? 13.024 -7.755 57.618 1.00 54.22 129 PRO A C 1
ATOM 955 O O . PRO A 1 129 ? 13.507 -8.340 56.682 1.00 54.89 129 PRO A O 1
ATOM 959 N N . MET A 1 130 ? 13.460 -6.554 57.980 1.00 54.08 130 MET A N 1
ATOM 960 C CA . MET A 1 130 ? 14.349 -5.860 57.088 1.00 53.22 130 MET A CA 1
ATOM 961 C C . MET A 1 130 ? 15.363 -5.147 57.941 1.00 53.71 130 MET A C 1
ATOM 962 O O . MET A 1 130 ? 15.145 -4.959 59.133 1.00 54.13 130 MET A O 1
ATOM 967 N N . THR A 1 131 ? 16.491 -4.774 57.340 1.00 53.83 131 THR A N 1
ATOM 968 C CA . THR A 1 131 ? 17.447 -3.901 57.985 1.00 53.49 131 THR A CA 1
ATOM 969 C C . THR A 1 131 ? 17.288 -2.483 57.429 1.00 52.34 131 THR A C 1
ATOM 970 O O . THR A 1 131 ? 17.354 -2.284 56.226 1.00 52.71 131 THR A O 1
ATOM 974 N N . THR A 1 132 ? 17.088 -1.513 58.308 1.00 50.88 132 THR A N 1
ATOM 975 C CA . THR A 1 132 ? 17.088 -0.110 57.934 1.00 49.66 132 THR A CA 1
ATOM 976 C C . THR A 1 132 ? 18.475 0.360 57.492 1.00 49.27 132 THR A C 1
ATOM 977 O O . THR A 1 132 ? 19.515 -0.251 57.828 1.00 49.93 132 THR A O 1
ATOM 981 N N . SER A 1 133 ? 18.505 1.482 56.784 1.00 47.61 133 SER A N 1
ATOM 982 C CA . SER A 1 133 ? 19.766 2.097 56.399 1.00 45.82 133 SER A CA 1
ATOM 983 C C . SER A 1 133 ? 19.495 3.600 56.328 1.00 44.25 133 SER A C 1
ATOM 984 O O . SER A 1 133 ? 18.355 4.030 56.535 1.00 42.67 133 SER A O 1
ATOM 987 N N . THR A 1 134 ? 20.522 4.407 56.084 1.00 42.94 134 THR A N 1
ATOM 988 C CA . THR A 1 134 ? 20.341 5.851 56.029 1.00 43.12 134 THR A CA 1
ATOM 989 C C . THR A 1 134 ? 20.626 6.347 54.610 1.00 43.41 134 THR A C 1
ATOM 990 O O . THR A 1 134 ? 21.388 5.690 53.872 1.00 42.42 134 THR A O 1
ATOM 994 N N . LEU A 1 135 ? 20.055 7.489 54.236 1.00 42.47 135 LEU A N 1
ATOM 995 C CA . LEU A 1 135 ? 20.492 8.167 53.020 1.00 43.66 135 LEU A CA 1
ATOM 996 C C . LEU A 1 135 ? 21.955 8.640 53.102 1.00 44.29 135 LEU A C 1
ATOM 997 O O . LEU A 1 135 ? 22.717 8.563 52.125 1.00 43.51 135 LEU A O 1
ATOM 1002 N N . THR A 1 136 ? 22.346 9.131 54.274 1.00 44.29 136 THR A N 1
ATOM 1003 C CA . THR A 1 136 ? 23.702 9.636 54.419 1.00 44.58 136 THR A CA 1
ATOM 1004 C C . THR A 1 136 ? 24.677 8.534 53.990 1.00 45.07 136 THR A C 1
ATOM 1005 O O . THR A 1 136 ? 24.535 7.369 54.363 1.00 44.65 136 THR A O 1
ATOM 1009 N N . GLY A 1 137 ? 25.600 8.884 53.113 1.00 45.08 137 GLY A N 1
ATOM 1010 C CA . GLY A 1 137 ? 26.587 7.896 52.720 1.00 46.52 137 GLY A CA 1
ATOM 1011 C C . GLY A 1 137 ? 26.229 7.090 51.478 1.00 46.78 137 GLY A C 1
ATOM 1012 O O . GLY A 1 137 ? 27.069 6.363 51.008 1.00 48.04 137 GLY A O 1
ATOM 1013 N N . GLN A 1 138 ? 25.001 7.200 50.952 1.00 46.62 138 GLN A N 1
ATOM 1014 C CA . GLN A 1 138 ? 24.593 6.401 49.778 1.00 46.42 138 GLN A CA 1
ATOM 1015 C C . GLN A 1 138 ? 24.682 7.195 48.455 1.00 46.54 138 GLN A C 1
ATOM 1016 O O . GLN A 1 138 ? 24.904 8.437 48.459 1.00 45.51 138 GLN A O 1
ATOM 1022 N N . GLN A 1 139 ? 24.599 6.470 47.333 1.00 46.18 139 GLN A N 1
ATOM 1023 C CA . GLN A 1 139 ? 24.726 7.076 46.008 1.00 46.59 139 GLN A CA 1
ATOM 1024 C C . GLN A 1 139 ? 23.380 7.227 45.356 1.00 44.72 139 GLN A C 1
ATOM 1025 O O . GLN A 1 139 ? 22.611 6.282 45.237 1.00 45.18 139 GLN A O 1
ATOM 1031 N N . LEU A 1 140 ? 23.120 8.436 44.911 1.00 44.84 140 LEU A N 1
ATOM 1032 C CA . LEU A 1 140 ? 21.936 8.772 44.156 1.00 43.80 140 LEU A CA 1
ATOM 1033 C C . LEU A 1 140 ? 22.369 9.086 42.703 1.00 44.03 140 LEU A C 1
ATOM 1034 O O . LEU A 1 140 ? 23.141 9.995 42.460 1.00 43.70 140 LEU A O 1
ATOM 1039 N N . LEU A 1 141 ? 21.821 8.339 41.757 1.00 44.61 141 LEU A N 1
ATOM 1040 C CA . LEU A 1 141 ? 21.977 8.619 40.344 1.00 43.70 141 LEU A CA 1
ATOM 1041 C C . LEU A 1 141 ? 20.694 9.254 39.761 1.00 43.62 141 LEU A C 1
ATOM 1042 O O . LEU A 1 141 ? 19.614 8.634 39.740 1.00 43.72 141 LEU A O 1
ATOM 1047 N N . ILE A 1 142 ? 20.790 10.490 39.280 1.00 43.66 142 ILE A N 1
ATOM 1048 C CA . ILE A 1 142 ? 19.613 11.178 38.670 1.00 42.38 142 ILE A CA 1
ATOM 1049 C C . ILE A 1 142 ? 19.824 11.440 37.167 1.00 43.36 142 ILE A C 1
ATOM 1050 O O . ILE A 1 142 ? 20.816 12.023 36.772 1.00 42.69 142 ILE A O 1
ATOM 1055 N N . TYR A 1 143 ? 18.867 10.990 36.363 1.00 44.33 143 TYR A N 1
ATOM 1056 C CA . TYR A 1 143 ? 18.785 11.259 34.942 1.00 45.78 143 TYR A CA 1
ATOM 1057 C C . TYR A 1 143 ? 17.971 12.519 34.728 1.00 46.27 143 TYR A C 1
ATOM 1058 O O . TYR A 1 143 ? 16.750 12.545 35.007 1.00 46.47 143 TYR A O 1
ATOM 1067 N N . GLY A 1 144 ? 18.638 13.561 34.232 1.00 46.41 144 GLY A N 1
ATOM 1068 C CA . GLY A 1 144 ? 18.005 14.860 34.116 1.00 47.19 144 GLY A CA 1
ATOM 1069 C C . GLY A 1 144 ? 18.649 15.825 35.080 1.00 48.00 144 GLY A C 1
ATOM 1070 O O . GLY A 1 144 ? 18.422 15.744 36.306 1.00 49.40 144 GLY A O 1
ATOM 1071 N N . THR A 1 145 ? 19.442 16.749 34.562 1.00 47.19 145 THR A N 1
ATOM 1072 C CA . THR A 1 145 ? 20.136 17.705 35.422 1.00 47.76 145 THR A CA 1
ATOM 1073 C C . THR A 1 145 ? 19.569 19.133 35.209 1.00 47.41 145 THR A C 1
ATOM 1074 O O . THR A 1 145 ? 20.255 20.145 35.453 1.00 47.32 145 THR A O 1
ATOM 1078 N N . GLY A 1 146 ? 18.314 19.201 34.763 1.00 46.51 146 GLY A N 1
ATOM 1079 C CA . GLY A 1 146 ? 17.585 20.477 34.719 1.00 46.83 146 GLY A CA 1
ATOM 1080 C C . GLY A 1 146 ? 17.274 20.987 36.129 1.00 48.00 146 GLY A C 1
ATOM 1081 O O . GLY A 1 146 ? 17.858 20.509 37.123 1.00 47.61 146 GLY A O 1
ATOM 1082 N N . GLN A 1 147 ? 16.355 21.947 36.228 1.00 48.36 147 GLN A N 1
ATOM 1083 C CA . GLN A 1 147 ? 16.066 22.602 37.501 1.00 49.58 147 GLN A CA 1
ATOM 1084 C C . GLN A 1 147 ? 15.649 21.585 38.569 1.00 48.23 147 GLN A C 1
ATOM 1085 O O . GLN A 1 147 ? 16.106 21.648 39.712 1.00 48.56 147 GLN A O 1
ATOM 1091 N N . ILE A 1 148 ? 14.768 20.663 38.204 1.00 46.54 148 ILE A N 1
ATOM 1092 C CA . ILE A 1 148 ? 14.333 19.599 39.131 1.00 46.62 148 ILE A CA 1
ATOM 1093 C C . ILE A 1 148 ? 15.491 18.716 39.630 1.00 45.54 148 ILE A C 1
ATOM 1094 O O . ILE A 1 148 ? 15.682 18.563 40.847 1.00 45.43 148 ILE A O 1
ATOM 1099 N N . GLY A 1 149 ? 16.284 18.178 38.700 1.00 43.69 149 GLY A N 1
ATOM 1100 C CA . GLY A 1 149 ? 17.424 17.334 39.025 1.00 43.03 149 GLY A CA 1
ATOM 1101 C C . GLY A 1 149 ? 18.340 18.057 40.010 1.00 44.39 149 GLY A C 1
ATOM 1102 O O . GLY A 1 149 ? 18.883 17.451 40.958 1.00 43.62 149 GLY A O 1
ATOM 1103 N N . GLN A 1 150 ? 18.497 19.363 39.805 1.00 44.12 150 GLN A N 1
ATOM 1104 C CA . GLN A 1 150 ? 19.443 20.151 40.581 1.00 44.72 150 GLN A CA 1
ATOM 1105 C C . GLN A 1 150 ? 18.933 20.443 41.985 1.00 44.85 150 GLN A C 1
ATOM 1106 O O . GLN A 1 150 ? 19.712 20.495 42.953 1.00 45.22 150 GLN A O 1
ATOM 1112 N N . SER A 1 151 ? 17.618 20.654 42.105 1.00 44.88 151 SER A N 1
ATOM 1113 C CA . SER A 1 151 ? 17.054 20.889 43.433 1.00 44.43 151 SER A CA 1
ATOM 1114 C C . SER A 1 151 ? 16.998 19.583 44.229 1.00 43.27 151 SER A C 1
ATOM 1115 O O . SER A 1 151 ? 17.265 19.584 45.412 1.00 42.93 151 SER A O 1
ATOM 1118 N N . LEU A 1 152 ? 16.723 18.462 43.564 1.00 43.01 152 LEU A N 1
ATOM 1119 C CA . LEU A 1 152 ? 16.851 17.154 44.225 1.00 42.01 152 LEU A CA 1
ATOM 1120 C C . LEU A 1 152 ? 18.294 16.901 44.690 1.00 42.26 152 LEU A C 1
ATOM 1121 O O . LEU A 1 152 ? 18.519 16.532 45.853 1.00 40.86 152 LEU A O 1
ATOM 1126 N N . ALA A 1 153 ? 19.258 17.082 43.772 1.00 41.91 153 ALA A N 1
ATOM 1127 C CA . ALA A 1 153 ? 20.697 17.055 44.100 1.00 42.29 153 ALA A CA 1
ATOM 1128 C C . ALA A 1 153 ? 21.109 17.892 45.324 1.00 42.60 153 ALA A C 1
ATOM 1129 O O . ALA A 1 153 ? 21.903 17.436 46.179 1.00 42.15 153 ALA A O 1
ATOM 1131 N N . ALA A 1 154 ? 20.629 19.133 45.385 1.00 43.23 154 ALA A N 1
ATOM 1132 C CA . ALA A 1 154 ? 20.970 20.010 46.510 1.00 42.98 154 ALA A CA 1
ATOM 1133 C C . ALA A 1 154 ? 20.483 19.380 47.816 1.00 42.87 154 ALA A C 1
ATOM 1134 O O . ALA A 1 154 ? 21.214 19.355 48.805 1.00 41.79 154 ALA A O 1
ATOM 1136 N N . LYS A 1 155 ? 19.240 18.883 47.836 1.00 42.63 155 LYS A N 1
ATOM 1137 C CA . LYS A 1 155 ? 18.726 18.357 49.122 1.00 41.99 155 LYS A CA 1
ATOM 1138 C C . LYS A 1 155 ? 19.410 17.057 49.540 1.00 42.22 155 LYS A C 1
ATOM 1139 O O . LYS A 1 155 ? 19.764 16.880 50.699 1.00 42.15 155 LYS A O 1
ATOM 1145 N N . ALA A 1 156 ? 19.614 16.163 48.578 1.00 40.97 156 ALA A N 1
ATOM 1146 C CA . ALA A 1 156 ? 20.203 14.871 48.810 1.00 41.11 156 ALA A CA 1
ATOM 1147 C C . ALA A 1 156 ? 21.625 15.091 49.321 1.00 42.07 156 ALA A C 1
ATOM 1148 O O . ALA A 1 156 ? 22.074 14.473 50.290 1.00 42.27 156 ALA A O 1
ATOM 1150 N N . SER A 1 157 ? 22.334 15.967 48.625 1.00 41.95 157 SER A N 1
ATOM 1151 C CA . SER A 1 157 ? 23.679 16.287 48.971 1.00 43.35 157 SER A CA 1
ATOM 1152 C C . SER A 1 157 ? 23.778 16.843 50.429 1.00 43.24 157 SER A C 1
ATOM 1153 O O . SER A 1 157 ? 24.604 16.392 51.218 1.00 43.14 157 SER A O 1
ATOM 1156 N N . ALA A 1 158 ? 22.932 17.812 50.773 1.00 43.05 158 ALA A N 1
ATOM 1157 C CA . ALA A 1 158 ? 22.848 18.301 52.159 1.00 43.94 158 ALA A CA 1
ATOM 1158 C C . ALA A 1 158 ? 22.512 17.187 53.175 1.00 43.69 158 ALA A C 1
ATOM 1159 O O . ALA A 1 158 ? 22.941 17.274 54.317 1.00 44.34 158 ALA A O 1
ATOM 1161 N N . LEU A 1 159 ? 21.813 16.121 52.741 1.00 42.93 159 LEU A N 1
ATOM 1162 C CA . LEU A 1 159 ? 21.554 14.945 53.584 1.00 41.66 159 LEU A CA 1
ATOM 1163 C C . LEU A 1 159 ? 22.724 13.904 53.584 1.00 41.02 159 LEU A C 1
ATOM 1164 O O . LEU A 1 159 ? 22.619 12.805 54.123 1.00 39.86 159 LEU A O 1
ATOM 1169 N N . GLY A 1 160 ? 23.840 14.264 52.961 1.00 40.85 160 GLY A N 1
ATOM 1170 C CA . GLY A 1 160 ? 25.005 13.405 52.944 1.00 40.13 160 GLY A CA 1
ATOM 1171 C C . GLY A 1 160 ? 25.043 12.408 51.820 1.00 41.28 160 GLY A C 1
ATOM 1172 O O . GLY A 1 160 ? 25.900 11.538 51.808 1.00 40.68 160 GLY A O 1
ATOM 1173 N N . MET A 1 161 ? 24.114 12.511 50.853 1.00 42.54 161 MET A N 1
ATOM 1174 C CA . MET A 1 161 ? 24.168 11.580 49.695 1.00 41.63 161 MET A CA 1
ATOM 1175 C C . MET A 1 161 ? 25.271 11.983 48.690 1.00 42.69 161 MET A C 1
ATOM 1176 O O . MET A 1 161 ? 25.627 13.150 48.566 1.00 42.59 161 MET A O 1
ATOM 1181 N N . HIS A 1 162 ? 25.866 10.996 48.034 1.00 43.61 162 HIS A N 1
ATOM 1182 C CA . HIS A 1 162 ? 26.698 11.285 46.864 1.00 44.78 162 HIS A CA 1
ATOM 1183 C C . HIS A 1 162 ? 25.841 11.302 45.546 1.00 44.08 162 HIS A C 1
ATOM 1184 O O . HIS A 1 162 ? 25.184 10.326 45.168 1.00 41.98 162 HIS A O 1
ATOM 1191 N N . VAL A 1 163 ? 25.874 12.428 44.866 1.00 44.35 163 VAL A N 1
ATOM 1192 C CA . VAL A 1 163 ? 24.934 12.657 43.764 1.00 44.76 163 VAL A CA 1
ATOM 1193 C C . VAL A 1 163 ? 25.592 12.785 42.379 1.00 44.88 163 VAL A C 1
ATOM 1194 O O . VAL A 1 163 ? 26.412 13.665 42.108 1.00 42.72 163 VAL A O 1
ATOM 1198 N N . ILE A 1 164 ? 25.171 11.882 41.514 1.00 46.51 164 ILE A N 1
ATOM 1199 C CA . ILE A 1 164 ? 25.606 11.843 40.132 1.00 48.05 164 ILE A CA 1
ATOM 1200 C C . ILE A 1 164 ? 24.421 12.046 39.220 1.00 48.01 164 ILE A C 1
ATOM 1201 O O . ILE A 1 164 ? 23.365 11.423 39.429 1.00 47.52 164 ILE A O 1
ATOM 1206 N N . GLY A 1 165 ? 24.610 12.891 38.209 1.00 47.40 165 GLY A N 1
ATOM 1207 C CA . GLY A 1 165 ? 23.547 13.229 37.246 1.00 48.51 165 GLY A CA 1
ATOM 1208 C C . GLY A 1 165 ? 23.833 12.847 35.789 1.00 48.78 165 GLY A C 1
ATOM 1209 O O . GLY A 1 165 ? 24.969 12.829 35.356 1.00 49.52 165 GLY A O 1
ATOM 1210 N N . VAL A 1 166 ? 22.810 12.520 35.024 1.00 48.77 166 VAL A N 1
ATOM 1211 C CA . VAL A 1 166 ? 23.051 12.107 33.657 1.00 49.28 166 VAL A CA 1
ATOM 1212 C C . VAL A 1 166 ? 22.440 13.155 32.748 1.00 50.38 166 VAL A C 1
ATOM 1213 O O . VAL A 1 166 ? 21.243 13.450 32.916 1.00 50.80 166 VAL A O 1
ATOM 1217 N N . ASN A 1 167 ? 23.240 13.719 31.820 1.00 51.05 167 ASN A N 1
ATOM 1218 C CA . ASN A 1 167 ? 22.734 14.676 30.792 1.00 52.87 167 ASN A CA 1
ATOM 1219 C C . ASN A 1 167 ? 23.328 14.361 29.383 1.00 55.39 167 ASN A C 1
ATOM 1220 O O . ASN A 1 167 ? 24.014 13.348 29.201 1.00 56.07 167 ASN A O 1
ATOM 1225 N N . THR A 1 168 ? 23.065 15.184 28.376 1.00 57.50 168 THR A N 1
ATOM 1226 C CA . THR A 1 168 ? 23.430 14.753 27.018 1.00 59.55 168 THR A CA 1
ATOM 1227 C C . THR A 1 168 ? 24.910 14.590 26.873 1.00 59.84 168 THR A C 1
ATOM 1228 O O . THR A 1 168 ? 25.365 13.550 26.415 1.00 60.75 168 THR A O 1
ATOM 1232 N N . THR A 1 169 ? 25.660 15.597 27.294 1.00 59.92 169 THR A N 1
ATOM 1233 C CA . THR A 1 169 ? 27.081 15.623 27.012 1.00 60.50 169 THR A CA 1
ATOM 1234 C C . THR A 1 169 ? 27.964 15.520 28.254 1.00 60.36 169 THR A C 1
ATOM 1235 O O . THR A 1 169 ? 29.170 15.722 28.172 1.00 60.33 169 THR A O 1
ATOM 1239 N N . GLY A 1 170 ? 27.354 15.231 29.403 1.00 59.80 170 GLY A N 1
ATOM 1240 C CA . GLY A 1 170 ? 28.094 15.059 30.642 1.00 58.45 170 GLY A CA 1
ATOM 1241 C C . GLY A 1 170 ? 28.670 16.365 31.109 1.00 57.22 170 GLY A C 1
ATOM 1242 O O . GLY A 1 170 ? 29.668 16.396 31.804 1.00 56.73 170 GLY A O 1
ATOM 1243 N N . HIS A 1 171 ? 28.056 17.458 30.695 1.00 57.23 171 HIS A N 1
ATOM 1244 C CA . HIS A 1 171 ? 28.468 18.760 31.196 1.00 57.30 171 HIS A CA 1
ATOM 1245 C C . HIS A 1 171 ? 28.144 18.909 32.700 1.00 56.90 171 HIS A C 1
ATOM 1246 O O . HIS A 1 171 ? 27.369 18.124 33.274 1.00 56.42 171 HIS A O 1
ATOM 1253 N N . PRO A 1 172 ? 28.728 19.922 33.336 1.00 56.00 172 PRO A N 1
ATOM 1254 C CA . PRO A 1 172 ? 28.501 20.166 34.758 1.00 55.04 172 PRO A CA 1
ATOM 1255 C C . PRO A 1 172 ? 27.073 20.665 35.071 1.00 54.19 172 PRO A C 1
ATOM 1256 O O . PRO A 1 172 ? 26.396 21.231 34.211 1.00 53.00 172 PRO A O 1
ATOM 1260 N N . ALA A 1 173 ? 26.620 20.438 36.304 1.00 53.24 173 ALA A N 1
ATOM 1261 C CA . ALA A 1 173 ? 25.351 21.014 36.752 1.00 52.28 173 ALA A CA 1
ATOM 1262 C C . ALA A 1 173 ? 25.400 21.321 38.242 1.00 52.04 173 ALA A C 1
ATOM 1263 O O . ALA A 1 173 ? 26.013 20.594 39.016 1.00 50.87 173 ALA A O 1
ATOM 1265 N N . ASP A 1 174 ? 24.728 22.393 38.633 1.00 52.29 174 ASP A N 1
ATOM 1266 C CA . ASP A 1 174 ? 24.752 22.858 40.020 1.00 52.88 174 ASP A CA 1
ATOM 1267 C C . ASP A 1 174 ? 24.325 21.773 41.009 1.00 51.80 174 ASP A C 1
ATOM 1268 O O . ASP A 1 174 ? 23.320 21.118 40.788 1.00 52.23 174 ASP A O 1
ATOM 1273 N N . HIS A 1 175 ? 25.096 21.614 42.078 1.00 50.27 175 HIS A N 1
ATOM 1274 C CA . HIS A 1 175 ? 24.847 20.674 43.176 1.00 49.24 175 HIS A CA 1
ATOM 1275 C C . HIS A 1 175 ? 25.143 19.208 42.953 1.00 49.46 175 HIS A C 1
ATOM 1276 O O . HIS A 1 175 ? 25.208 18.441 43.914 1.00 49.14 175 HIS A O 1
ATOM 1283 N N . PHE A 1 176 ? 25.290 18.793 41.700 1.00 48.46 176 PHE A N 1
ATOM 1284 C CA . PHE A 1 176 ? 25.687 17.431 41.437 1.00 47.94 176 PHE A CA 1
ATOM 1285 C C . PHE A 1 176 ? 27.162 17.275 41.727 1.00 48.15 176 PHE A C 1
ATOM 1286 O O . PHE A 1 176 ? 27.923 18.074 41.288 1.00 48.54 176 PHE A O 1
ATOM 1294 N N . HIS A 1 177 ? 27.583 16.243 42.443 1.00 48.95 177 HIS A N 1
ATOM 1295 C CA . HIS A 1 177 ? 29.018 16.039 42.608 1.00 49.94 177 HIS A CA 1
ATOM 1296 C C . HIS A 1 177 ? 29.728 15.625 41.309 1.00 51.00 177 HIS A C 1
ATOM 1297 O O . HIS A 1 177 ? 30.920 15.878 41.159 1.00 50.21 177 HIS A O 1
ATOM 1304 N N . GLU A 1 178 ? 29.043 14.877 40.445 1.00 51.25 178 GLU A N 1
ATOM 1305 C CA . GLU A 1 178 ? 29.610 14.495 39.175 1.00 52.89 178 GLU A CA 1
ATOM 1306 C C . GLU A 1 178 ? 28.463 14.403 38.227 1.00 53.25 178 GLU A C 1
ATOM 1307 O O . GLU A 1 178 ? 27.375 14.073 38.662 1.00 53.47 178 GLU A O 1
ATOM 1313 N N . THR A 1 179 ? 28.720 14.622 36.933 1.00 53.72 179 THR A N 1
ATOM 1314 C CA . THR A 1 179 ? 27.719 14.371 35.897 1.00 54.77 179 THR A CA 1
ATOM 1315 C C . THR A 1 179 ? 28.308 13.458 34.816 1.00 54.86 179 THR A C 1
ATOM 1316 O O . THR A 1 179 ? 29.513 13.444 34.624 1.00 55.40 179 THR A O 1
ATOM 1320 N N . VAL A 1 180 ? 27.459 12.699 34.123 1.00 54.36 180 VAL A N 1
ATOM 1321 C CA . VAL A 1 180 ? 27.902 11.865 33.026 1.00 53.72 180 VAL A CA 1
ATOM 1322 C C . VAL A 1 180 ? 26.975 12.011 31.834 1.00 54.09 180 VAL A C 1
ATOM 1323 O O . VAL A 1 180 ? 25.818 12.391 31.981 1.00 54.00 180 VAL A O 1
ATOM 1327 N N . ALA A 1 181 ? 27.491 11.691 30.649 1.00 53.91 181 ALA A N 1
ATOM 1328 C CA . ALA A 1 181 ? 26.697 11.665 29.422 1.00 52.94 181 ALA A CA 1
ATOM 1329 C C . ALA A 1 181 ? 25.889 10.376 29.376 1.00 52.57 181 ALA A C 1
ATOM 1330 O O . ALA A 1 181 ? 26.289 9.390 29.956 1.00 52.09 181 ALA A O 1
ATOM 1332 N N . PHE A 1 182 ? 24.761 10.368 28.682 1.00 52.84 182 PHE A N 1
ATOM 1333 C CA . PHE A 1 182 ? 23.965 9.124 28.530 1.00 53.86 182 PHE A CA 1
ATOM 1334 C C . PHE A 1 182 ? 24.752 7.873 28.143 1.00 55.07 182 PHE A C 1
ATOM 1335 O O . PHE A 1 182 ? 24.397 6.752 28.537 1.00 55.92 182 PHE A O 1
ATOM 1343 N N . THR A 1 183 ? 25.815 8.064 27.369 1.00 56.05 183 THR A N 1
ATOM 1344 C CA . THR A 1 183 ? 26.548 6.957 26.761 1.00 56.65 183 THR A CA 1
ATOM 1345 C C . THR A 1 183 ? 27.541 6.455 27.771 1.00 57.04 183 THR A C 1
ATOM 1346 O O . THR A 1 183 ? 28.165 5.409 27.573 1.00 57.67 183 THR A O 1
ATOM 1350 N N . ALA A 1 184 ? 27.658 7.189 28.875 1.00 56.83 184 ALA A N 1
ATOM 1351 C CA . ALA A 1 184 ? 28.745 6.947 29.858 1.00 56.62 184 ALA A CA 1
ATOM 1352 C C . ALA A 1 184 ? 28.273 6.525 31.262 1.00 56.57 184 ALA A C 1
ATOM 1353 O O . ALA A 1 184 ? 28.882 6.910 32.262 1.00 56.55 184 ALA A O 1
ATOM 1355 N N . THR A 1 185 ? 27.212 5.724 31.341 1.00 56.81 185 THR A N 1
ATOM 1356 C CA . THR A 1 185 ? 26.509 5.476 32.630 1.00 56.94 185 THR A CA 1
ATOM 1357 C C . THR A 1 185 ? 26.742 4.145 33.322 1.00 56.73 185 THR A C 1
ATOM 1358 O O . THR A 1 185 ? 26.246 3.934 34.447 1.00 56.30 185 THR A O 1
ATOM 1362 N N . ALA A 1 186 ? 27.455 3.232 32.658 1.00 55.99 186 ALA A N 1
ATOM 1363 C CA . ALA A 1 186 ? 27.661 1.897 33.200 1.00 54.82 186 ALA A CA 1
ATOM 1364 C C . ALA A 1 186 ? 28.246 1.914 34.612 1.00 54.18 186 ALA A C 1
ATOM 1365 O O . ALA A 1 186 ? 27.855 1.112 35.439 1.00 54.06 186 ALA A O 1
ATOM 1367 N N . ASP A 1 187 ? 29.209 2.786 34.891 1.00 53.35 187 ASP A N 1
ATOM 1368 C CA . ASP A 1 187 ? 29.848 2.754 36.206 1.00 52.95 187 ASP A CA 1
ATOM 1369 C C . ASP A 1 187 ? 28.924 3.254 37.328 1.00 51.96 187 ASP A C 1
ATOM 1370 O O . ASP A 1 187 ? 28.869 2.667 38.413 1.00 52.49 187 ASP A O 1
ATOM 1375 N N . ALA A 1 188 ? 28.222 4.344 37.043 1.00 50.02 188 ALA A N 1
ATOM 1376 C CA . ALA A 1 188 ? 27.276 4.961 37.948 1.00 49.30 188 ALA A CA 1
ATOM 1377 C C . ALA A 1 188 ? 26.146 4.015 38.262 1.00 48.97 188 ALA A C 1
ATOM 1378 O O . ALA A 1 188 ? 25.745 3.882 39.429 1.00 49.61 188 ALA A O 1
ATOM 1380 N N . LEU A 1 189 ? 25.661 3.317 37.236 1.00 49.06 189 LEU A N 1
ATOM 1381 C CA . LEU A 1 189 ? 24.674 2.236 37.417 1.00 48.96 189 LEU A CA 1
ATOM 1382 C C . LEU A 1 189 ? 25.130 1.078 38.288 1.00 48.71 189 LEU A C 1
ATOM 1383 O O . LEU A 1 189 ? 24.291 0.445 38.939 1.00 48.88 189 LEU A O 1
ATOM 1388 N N . ALA A 1 190 ? 26.426 0.741 38.239 1.00 48.12 190 ALA A N 1
ATOM 1389 C CA . ALA A 1 190 ? 26.978 -0.331 39.101 1.00 48.73 190 ALA A CA 1
ATOM 1390 C C . ALA A 1 190 ? 27.057 0.064 40.589 1.00 48.18 190 ALA A C 1
ATOM 1391 O O . ALA A 1 190 ? 26.799 -0.757 41.470 1.00 50.11 190 ALA A O 1
ATOM 1393 N N . THR A 1 191 ? 27.404 1.308 40.881 1.00 47.94 191 THR A N 1
ATOM 1394 C CA . THR A 1 191 ? 27.474 1.738 42.293 1.00 47.29 191 THR A CA 1
ATOM 1395 C C . THR A 1 191 ? 26.210 2.447 42.878 1.00 47.03 191 THR A C 1
ATOM 1396 O O . THR A 1 191 ? 26.158 2.711 44.085 1.00 47.29 191 THR A O 1
ATOM 1400 N N . ALA A 1 192 ? 25.200 2.765 42.049 1.00 45.55 192 ALA A N 1
ATOM 1401 C CA . ALA A 1 192 ? 23.948 3.409 42.543 1.00 44.12 192 ALA A CA 1
ATOM 1402 C C . ALA A 1 192 ? 23.169 2.684 43.644 1.00 43.32 192 ALA A C 1
ATOM 1403 O O . ALA A 1 192 ? 22.814 1.516 43.504 1.00 44.15 192 ALA A O 1
ATOM 1405 N N . ASN A 1 193 ? 22.871 3.376 44.741 1.00 41.41 193 ASN A N 1
ATOM 1406 C CA . ASN A 1 193 ? 21.852 2.839 45.614 1.00 41.91 193 ASN A CA 1
ATOM 1407 C C . ASN A 1 193 ? 20.412 3.265 45.186 1.00 41.87 193 ASN A C 1
ATOM 1408 O O . ASN A 1 193 ? 19.450 2.513 45.388 1.00 41.57 193 ASN A O 1
ATOM 1413 N N . PHE A 1 194 ? 20.281 4.426 44.537 1.00 41.70 194 PHE A N 1
ATOM 1414 C CA . PHE A 1 194 ? 18.947 4.919 44.096 1.00 41.45 194 PHE A CA 1
ATOM 1415 C C . PHE A 1 194 ? 19.108 5.532 42.715 1.00 41.62 194 PHE A C 1
ATOM 1416 O O . PHE A 1 194 ? 20.084 6.278 42.433 1.00 40.88 194 PHE A O 1
ATOM 1424 N N . ILE A 1 195 ? 18.175 5.181 41.854 1.00 41.63 195 ILE A N 1
ATOM 1425 C CA . ILE A 1 195 ? 18.127 5.717 40.506 1.00 41.97 195 ILE A CA 1
ATOM 1426 C C . ILE A 1 195 ? 16.815 6.476 40.317 1.00 41.69 195 ILE A C 1
ATOM 1427 O O . ILE A 1 195 ? 15.747 5.942 40.503 1.00 40.15 195 ILE A O 1
ATOM 1432 N N . VAL A 1 196 ? 16.932 7.740 39.960 1.00 42.29 196 VAL A N 1
ATOM 1433 C CA . VAL A 1 196 ? 15.798 8.586 39.786 1.00 42.76 196 VAL A CA 1
ATOM 1434 C C . VAL A 1 196 ? 15.694 9.005 38.320 1.00 44.04 196 VAL A C 1
ATOM 1435 O O . VAL A 1 196 ? 16.622 9.563 37.753 1.00 43.72 196 VAL A O 1
ATOM 1439 N N . ASN A 1 197 ? 14.552 8.711 37.707 1.00 45.37 197 ASN A N 1
ATOM 1440 C CA . ASN A 1 197 ? 14.262 9.279 36.404 1.00 45.78 197 ASN A CA 1
ATOM 1441 C C . ASN A 1 197 ? 13.508 10.589 36.526 1.00 45.85 197 ASN A C 1
ATOM 1442 O O . ASN A 1 197 ? 12.426 10.590 37.039 1.00 45.67 197 ASN A O 1
ATOM 1447 N N . ALA A 1 198 ? 14.084 11.686 36.030 1.00 47.19 198 ALA A N 1
ATOM 1448 C CA . ALA A 1 198 ? 13.383 12.951 35.941 1.00 48.87 198 ALA A CA 1
ATOM 1449 C C . ALA A 1 198 ? 13.475 13.499 34.502 1.00 50.29 198 ALA A C 1
ATOM 1450 O O . ALA A 1 198 ? 13.450 14.702 34.282 1.00 52.85 198 ALA A O 1
ATOM 1452 N N . LEU A 1 199 ? 13.625 12.639 33.504 1.00 51.29 199 LEU A N 1
ATOM 1453 C CA . LEU A 1 199 ? 13.754 13.113 32.112 1.00 50.75 199 LEU A CA 1
ATOM 1454 C C . LEU A 1 199 ? 12.431 13.453 31.443 1.00 51.59 199 LEU A C 1
ATOM 1455 O O . LEU A 1 199 ? 11.358 12.926 31.824 1.00 51.22 199 LEU A O 1
ATOM 1460 N N . PRO A 1 200 ? 12.512 14.282 30.385 1.00 52.39 200 PRO A N 1
ATOM 1461 C CA . PRO A 1 200 ? 11.389 14.406 29.482 1.00 53.00 200 PRO A CA 1
ATOM 1462 C C . PRO A 1 200 ? 11.322 13.169 28.571 1.00 53.59 200 PRO A C 1
ATOM 1463 O O . PRO A 1 200 ? 12.359 12.477 28.334 1.00 52.97 200 PRO A O 1
ATOM 1467 N N . LEU A 1 201 ? 10.113 12.876 28.081 1.00 54.39 201 LEU A N 1
ATOM 1468 C CA . LEU A 1 201 ? 9.965 11.840 27.062 1.00 55.84 201 LEU A CA 1
ATOM 1469 C C . LEU A 1 201 ? 10.450 12.309 25.700 1.00 56.68 201 LEU A C 1
ATOM 1470 O O . LEU A 1 201 ? 10.002 13.347 25.190 1.00 56.09 201 LEU A O 1
ATOM 1475 N N . THR A 1 202 ? 11.372 11.527 25.137 1.00 57.67 202 THR A N 1
ATOM 1476 C CA . THR A 1 202 ? 11.764 11.663 23.746 1.00 58.74 202 THR A CA 1
ATOM 1477 C C . THR A 1 202 ? 11.798 10.294 23.119 1.00 60.02 202 THR A C 1
ATOM 1478 O O . THR A 1 202 ? 11.727 9.294 23.816 1.00 60.23 202 THR A O 1
ATOM 1482 N N . PRO A 1 203 ? 11.926 10.239 21.788 1.00 61.17 203 PRO A N 1
ATOM 1483 C CA . PRO A 1 203 ? 11.936 8.920 21.129 1.00 62.29 203 PRO A CA 1
ATOM 1484 C C . PRO A 1 203 ? 13.046 7.974 21.615 1.00 63.55 203 PRO A C 1
ATOM 1485 O O . PRO A 1 203 ? 12.836 6.752 21.684 1.00 64.63 203 PRO A O 1
ATOM 1489 N N . THR A 1 204 ? 14.193 8.528 21.996 1.00 64.36 204 THR A N 1
ATOM 1490 C CA . THR A 1 204 ? 15.307 7.698 22.456 1.00 64.99 204 THR A CA 1
ATOM 1491 C C . THR A 1 204 ? 15.417 7.532 23.980 1.00 65.09 204 THR A C 1
ATOM 1492 O O . THR A 1 204 ? 16.408 6.995 24.470 1.00 65.61 204 THR A O 1
ATOM 1496 N N . THR A 1 205 ? 14.432 7.999 24.734 1.00 64.23 205 THR A N 1
ATOM 1497 C CA . THR A 1 205 ? 14.427 7.718 26.162 1.00 63.32 205 THR A CA 1
ATOM 1498 C C . THR A 1 205 ? 13.166 6.961 26.502 1.00 62.30 205 THR A C 1
ATOM 1499 O O . THR A 1 205 ? 12.772 6.882 27.660 1.00 62.09 205 THR A O 1
ATOM 1503 N N . HIS A 1 206 ? 12.545 6.386 25.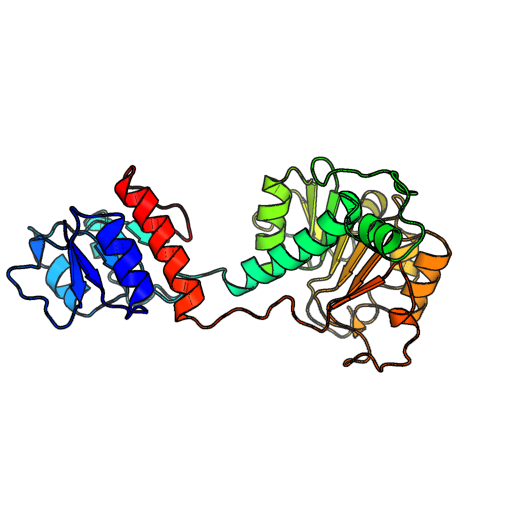479 1.00 61.22 206 HIS A N 1
ATOM 1504 C CA . HIS A 1 206 ? 11.368 5.549 25.664 1.00 60.55 206 HIS A CA 1
ATOM 1505 C C . HIS A 1 206 ? 11.881 4.170 26.032 1.00 59.65 206 HIS A C 1
ATOM 1506 O O . HIS A 1 206 ? 12.824 3.668 25.401 1.00 58.80 206 HIS A O 1
ATOM 1513 N N . HIS A 1 207 ? 11.288 3.574 27.075 1.00 58.72 207 HIS A N 1
ATOM 1514 C CA . HIS A 1 207 ? 11.774 2.313 27.644 1.00 57.78 207 HIS A CA 1
ATOM 1515 C C . HIS A 1 207 ? 13.291 2.319 27.909 1.00 56.89 207 HIS A C 1
ATOM 1516 O O . HIS A 1 207 ? 13.978 1.307 27.738 1.00 56.56 207 HIS A O 1
ATOM 1523 N N . LEU A 1 208 ? 13.807 3.481 28.300 1.00 55.78 208 LEU A N 1
ATOM 1524 C CA . LEU A 1 208 ? 15.208 3.618 28.688 1.00 55.42 208 LEU A CA 1
ATOM 1525 C C . LEU A 1 208 ? 15.461 2.763 29.929 1.00 55.03 208 LEU A C 1
ATOM 1526 O O . LEU A 1 208 ? 16.475 2.070 30.044 1.00 55.69 208 LEU A O 1
ATOM 1531 N N . PHE A 1 209 ? 14.495 2.770 30.848 1.00 53.91 209 PHE A N 1
ATOM 1532 C CA . PHE A 1 209 ? 14.550 1.899 32.024 1.00 52.73 209 PHE A CA 1
ATOM 1533 C C . PHE A 1 209 ? 13.968 0.521 31.729 1.00 53.28 209 PHE A C 1
ATOM 1534 O O . PHE A 1 209 ? 12.773 0.250 31.859 1.00 52.41 209 PHE A O 1
ATOM 1542 N N . SER A 1 210 ? 14.853 -0.369 31.312 1.00 54.46 210 SER A N 1
ATOM 1543 C CA . SER A 1 210 ? 14.420 -1.666 30.857 1.00 56.03 210 SER A CA 1
ATOM 1544 C C . SER A 1 210 ? 15.532 -2.693 31.074 1.00 56.60 210 SER A C 1
ATOM 1545 O O . SER A 1 210 ? 16.501 -2.435 31.825 1.00 56.22 210 SER A O 1
ATOM 1548 N N . THR A 1 211 ? 15.393 -3.862 30.437 1.00 57.20 211 THR A N 1
ATOM 1549 C CA . THR A 1 211 ? 16.280 -5.000 30.724 1.00 57.36 211 THR A CA 1
ATOM 1550 C C . THR A 1 211 ? 17.765 -4.673 30.731 1.00 57.51 211 THR A C 1
ATOM 1551 O O . THR A 1 211 ? 18.452 -4.998 31.706 1.00 58.31 211 THR A O 1
ATOM 1555 N N . GLU A 1 212 ? 18.294 -4.060 29.668 1.00 57.34 212 GLU A N 1
ATOM 1556 C CA . GLU A 1 212 ? 19.747 -3.830 29.635 1.00 56.36 212 GLU A CA 1
ATOM 1557 C C . GLU A 1 212 ? 20.213 -2.986 30.820 1.00 55.83 212 GLU A C 1
ATOM 1558 O O . GLU A 1 212 ? 21.168 -3.366 31.529 1.00 55.99 212 GLU A O 1
ATOM 1560 N N . LEU A 1 213 ? 19.538 -1.844 31.020 1.00 54.78 213 LEU A N 1
ATOM 1561 C CA . LEU A 1 213 ? 19.834 -0.888 32.125 1.00 54.13 213 LEU A CA 1
ATOM 1562 C C . LEU A 1 213 ? 19.831 -1.576 33.480 1.00 53.71 213 LEU A C 1
ATOM 1563 O O . LEU A 1 213 ? 20.824 -1.529 34.209 1.00 53.87 213 LEU A O 1
ATOM 1568 N N . PHE A 1 214 ? 18.733 -2.273 33.764 1.00 53.92 214 PHE A N 1
ATOM 1569 C CA . PHE A 1 214 ? 18.562 -2.963 35.016 1.00 54.85 214 PHE A CA 1
ATOM 1570 C C . PHE A 1 214 ? 19.680 -3.962 35.246 1.00 55.75 214 PHE A C 1
ATOM 1571 O O . PHE A 1 214 ? 20.158 -4.102 36.359 1.00 56.58 214 PHE A O 1
ATOM 1579 N N . GLN A 1 215 ? 20.091 -4.658 34.196 1.00 56.19 215 GLN A N 1
ATOM 1580 C CA . GLN A 1 215 ? 21.167 -5.652 34.298 1.00 57.50 215 GLN A CA 1
ATOM 1581 C C . GLN A 1 215 ? 22.537 -5.058 34.630 1.00 56.39 215 GLN A C 1
ATOM 1582 O O . GLN A 1 215 ? 23.379 -5.768 35.127 1.00 57.51 215 GLN A O 1
ATOM 1588 N N . GLN A 1 216 ? 22.775 -3.780 34.327 1.00 54.93 216 GLN A N 1
ATOM 1589 C CA . GLN A 1 216 ? 24.036 -3.132 34.666 1.00 53.62 216 GLN A CA 1
ATOM 1590 C C . GLN A 1 216 ? 24.179 -2.709 36.150 1.00 52.68 216 GLN A C 1
ATOM 1591 O O . GLN A 1 216 ? 25.244 -2.235 36.539 1.00 51.71 216 GLN A O 1
ATOM 1597 N N . THR A 1 217 ? 23.135 -2.890 36.964 1.00 51.68 217 THR A N 1
ATOM 1598 C CA . THR A 1 217 ? 23.158 -2.416 38.349 1.00 50.79 217 THR A CA 1
ATOM 1599 C C . THR A 1 217 ? 23.765 -3.509 39.188 1.00 50.90 217 THR A C 1
ATOM 1600 O O . THR A 1 217 ? 23.508 -4.684 38.921 1.00 51.78 217 THR A O 1
ATOM 1604 N N . LYS A 1 218 ? 24.504 -3.147 40.225 1.00 50.97 218 LYS A N 1
ATOM 1605 C CA . LYS A 1 218 ? 25.035 -4.169 41.112 1.00 51.44 218 LYS A CA 1
ATOM 1606 C C . LYS A 1 218 ? 24.679 -4.009 42.620 1.00 50.77 218 LYS A C 1
ATOM 1607 O O . LYS A 1 218 ? 24.976 -4.889 43.423 1.00 49.57 218 LYS A O 1
ATOM 1613 N N . GLN A 1 219 ? 24.062 -2.896 43.025 1.00 49.36 219 GLN A N 1
ATOM 1614 C CA . GLN A 1 219 ? 23.798 -2.727 44.471 1.00 48.30 219 GLN A CA 1
ATOM 1615 C C . GLN A 1 219 ? 22.353 -3.009 44.817 1.00 47.95 219 GLN A C 1
ATOM 1616 O O . GLN A 1 219 ? 21.904 -2.677 45.899 1.00 47.91 219 GLN A O 1
ATOM 1622 N N . GLN A 1 220 ? 21.630 -3.627 43.894 1.00 46.94 220 GLN A N 1
ATOM 1623 C CA . GLN A 1 220 ? 20.181 -3.810 44.005 1.00 46.93 220 GLN A CA 1
ATOM 1624 C C . GLN A 1 220 ? 19.465 -2.493 44.400 1.00 46.52 220 GLN A C 1
ATOM 1625 O O . GLN A 1 220 ? 18.806 -2.395 45.472 1.00 46.05 220 GLN A O 1
ATOM 1631 N N . PRO A 1 221 ? 19.577 -1.481 43.520 1.00 45.35 221 PRO A N 1
ATOM 1632 C CA . PRO A 1 221 ? 19.095 -0.132 43.891 1.00 45.57 221 PRO A CA 1
ATOM 1633 C C . PRO A 1 221 ? 17.564 0.008 43.866 1.00 44.66 221 PRO A C 1
ATOM 1634 O O . PRO A 1 221 ? 16.846 -0.879 43.419 1.00 44.46 221 PRO A O 1
ATOM 1638 N N . MET A 1 222 ? 17.073 1.126 44.391 1.00 44.48 222 MET A N 1
ATOM 1639 C CA . MET A 1 222 ? 15.659 1.441 44.338 1.00 42.96 222 MET A CA 1
ATOM 1640 C C . MET A 1 222 ? 15.430 2.351 43.086 1.00 43.72 222 MET A C 1
ATOM 1641 O O . MET A 1 222 ? 16.220 3.275 42.813 1.00 43.98 222 MET A O 1
ATOM 1646 N N . LEU A 1 223 ? 14.381 2.074 42.310 1.00 42.86 223 LEU A N 1
ATOM 1647 C CA . LEU A 1 223 ? 14.129 2.873 41.117 1.00 43.20 223 LEU A CA 1
ATOM 1648 C C . LEU A 1 223 ? 12.990 3.824 41.383 1.00 42.58 223 LEU A C 1
ATOM 1649 O O . LEU A 1 223 ? 11.957 3.396 41.912 1.00 42.95 223 LEU A O 1
ATOM 1654 N N . ILE A 1 224 ? 13.162 5.106 41.034 1.00 41.86 224 ILE A N 1
ATOM 1655 C CA . ILE A 1 224 ? 12.087 6.061 41.249 1.00 41.92 224 ILE A CA 1
ATOM 1656 C C . ILE A 1 224 ? 11.779 6.797 39.975 1.00 42.14 224 ILE A C 1
ATOM 1657 O O . ILE A 1 224 ? 12.674 7.374 39.379 1.00 43.20 224 ILE A O 1
ATOM 1662 N N . ASN A 1 225 ? 10.514 6.819 39.565 1.00 42.87 225 ASN A N 1
ATOM 1663 C CA . ASN A 1 225 ? 10.151 7.498 38.311 1.00 43.22 225 ASN A CA 1
ATOM 1664 C C . ASN A 1 225 ? 9.263 8.700 38.543 1.00 43.19 225 ASN A C 1
ATOM 1665 O O . ASN A 1 225 ? 8.105 8.578 38.926 1.00 43.68 225 ASN A O 1
ATOM 1670 N N . ILE A 1 226 ? 9.804 9.878 38.300 1.00 44.96 226 ILE A N 1
ATOM 1671 C CA . ILE A 1 226 ? 9.020 11.093 38.387 1.00 45.34 226 ILE A CA 1
ATOM 1672 C C . ILE A 1 226 ? 9.199 11.782 37.032 1.00 46.22 226 ILE A C 1
ATOM 1673 O O . ILE A 1 226 ? 9.048 12.977 36.916 1.00 46.46 226 ILE A O 1
ATOM 1678 N N . GLY A 1 227 ? 9.563 11.019 36.004 1.00 47.48 227 GLY A N 1
ATOM 1679 C CA . GLY A 1 227 ? 9.705 11.569 34.647 1.00 47.87 227 GLY A CA 1
ATOM 1680 C C . GLY A 1 227 ? 8.357 11.338 34.012 1.00 48.71 227 GLY A C 1
ATOM 1681 O O . GLY A 1 227 ? 7.375 11.946 34.452 1.00 49.07 227 GLY A O 1
ATOM 1682 N N . ARG A 1 228 ? 8.304 10.445 33.016 1.00 48.71 228 ARG A N 1
ATOM 1683 C CA . ARG A 1 228 ? 7.055 10.051 32.349 1.00 49.56 228 ARG A CA 1
ATOM 1684 C C . ARG A 1 228 ? 6.910 8.557 32.369 1.00 49.40 228 ARG A C 1
ATOM 1685 O O . ARG A 1 228 ? 7.893 7.821 32.405 1.00 49.64 228 ARG A O 1
ATOM 1693 N N . GLY A 1 229 ? 5.675 8.087 32.351 1.00 49.61 229 GLY A N 1
ATOM 1694 C CA . GLY A 1 229 ? 5.411 6.662 32.426 1.00 49.19 229 GLY A CA 1
ATOM 1695 C C . GLY A 1 229 ? 6.249 5.783 31.516 1.00 49.57 229 GLY A C 1
ATOM 1696 O O . GLY A 1 229 ? 6.959 4.897 31.995 1.00 49.76 229 GLY A O 1
ATOM 1697 N N . PRO A 1 230 ? 6.174 6.027 30.189 1.00 49.98 230 PRO A N 1
ATOM 1698 C CA . PRO A 1 230 ? 6.846 5.167 29.177 1.00 49.96 230 PRO A CA 1
ATOM 1699 C C . PRO A 1 230 ? 8.384 5.171 29.199 1.00 50.28 230 PRO A C 1
ATOM 1700 O O . PRO A 1 230 ? 8.984 4.548 28.345 1.00 51.01 230 PRO A O 1
ATOM 1704 N N . ALA A 1 231 ? 9.014 5.891 30.124 1.00 48.96 231 ALA A N 1
ATOM 1705 C CA . ALA A 1 231 ? 10.460 5.805 30.259 1.00 48.93 231 ALA A CA 1
ATOM 1706 C C . ALA A 1 231 ? 10.816 4.424 30.778 1.00 48.76 231 ALA A C 1
ATOM 1707 O O . ALA A 1 231 ? 11.907 3.946 30.569 1.00 48.68 231 ALA A O 1
ATOM 1709 N N . VAL A 1 232 ? 9.854 3.811 31.456 1.00 50.25 232 VAL A N 1
ATOM 1710 C CA . VAL A 1 232 ? 10.032 2.584 32.185 1.00 51.08 232 VAL A CA 1
ATOM 1711 C C . VAL A 1 232 ? 9.173 1.458 31.611 1.00 52.59 232 VAL A C 1
ATOM 1712 O O . VAL A 1 232 ? 7.951 1.549 31.490 1.00 51.67 232 VAL A O 1
ATOM 1716 N N . ASP A 1 233 ? 9.855 0.378 31.265 1.00 55.05 233 ASP A N 1
ATOM 1717 C CA . ASP A 1 233 ? 9.243 -0.835 30.784 1.00 56.12 233 ASP A CA 1
ATOM 1718 C C . ASP A 1 233 ? 8.686 -1.596 31.986 1.00 56.47 233 ASP A C 1
ATOM 1719 O O . ASP A 1 233 ? 9.436 -2.154 32.821 1.00 56.51 233 ASP A O 1
ATOM 1724 N N . THR A 1 234 ? 7.366 -1.622 32.073 1.00 56.58 234 THR A N 1
ATOM 1725 C CA . THR A 1 234 ? 6.665 -2.153 33.226 1.00 57.69 234 THR A CA 1
ATOM 1726 C C . THR A 1 234 ? 6.988 -3.636 33.411 1.00 57.58 234 THR A C 1
ATOM 1727 O O . THR A 1 234 ? 7.133 -4.134 34.531 1.00 57.85 234 THR A O 1
ATOM 1731 N N . THR A 1 235 ? 7.112 -4.342 32.297 1.00 57.45 235 THR A N 1
ATOM 1732 C CA . THR A 1 235 ? 7.406 -5.768 32.355 1.00 57.56 235 THR A CA 1
ATOM 1733 C C . THR A 1 235 ? 8.813 -6.077 32.854 1.00 56.20 235 THR A C 1
ATOM 1734 O O . THR A 1 235 ? 8.978 -6.866 33.805 1.00 56.00 235 THR A O 1
ATOM 1738 N N . ALA A 1 236 ? 9.794 -5.417 32.236 1.00 54.74 236 ALA A N 1
ATOM 1739 C CA . ALA A 1 236 ? 11.186 -5.518 32.670 1.00 54.27 236 ALA A CA 1
ATOM 1740 C C . ALA A 1 236 ? 11.319 -5.177 34.162 1.00 54.52 236 ALA A C 1
ATOM 1741 O O . ALA A 1 236 ? 12.011 -5.891 34.920 1.00 54.75 236 ALA A O 1
ATOM 1743 N N . LEU A 1 237 ? 10.635 -4.101 34.581 1.00 53.42 237 LEU A N 1
ATOM 1744 C CA . LEU A 1 237 ? 10.662 -3.646 35.968 1.00 52.79 237 LEU A CA 1
ATOM 1745 C C . LEU A 1 237 ? 10.217 -4.781 36.915 1.00 52.95 237 LEU A C 1
ATOM 1746 O O . LEU A 1 237 ? 10.930 -5.137 37.882 1.00 52.54 237 LEU A O 1
ATOM 1751 N N . MET A 1 238 ? 9.055 -5.371 36.626 1.00 53.47 238 MET A N 1
ATOM 1752 C CA . MET A 1 238 ? 8.554 -6.439 37.470 1.00 53.64 238 MET A CA 1
ATOM 1753 C C . MET A 1 238 ? 9.490 -7.644 37.497 1.00 53.99 238 MET A C 1
ATOM 1754 O O . MET A 1 238 ? 9.696 -8.234 38.568 1.00 53.34 238 MET A O 1
ATOM 1759 N N . THR A 1 239 ? 10.103 -7.970 36.350 1.00 53.63 239 THR A N 1
ATOM 1760 C CA . THR A 1 239 ? 11.073 -9.055 36.335 1.00 54.06 239 THR A CA 1
ATOM 1761 C C . THR A 1 239 ? 12.427 -8.713 37.017 1.00 52.90 239 THR A C 1
ATOM 1762 O O . THR A 1 239 ? 12.995 -9.556 37.732 1.00 52.17 239 THR A O 1
ATOM 1766 N N . ALA A 1 240 ? 12.886 -7.465 36.894 1.00 52.75 240 ALA A N 1
ATOM 1767 C CA . ALA A 1 240 ? 14.081 -6.996 37.653 1.00 52.11 240 ALA A CA 1
ATOM 1768 C C . ALA A 1 240 ? 13.891 -7.078 39.171 1.00 52.17 240 ALA A C 1
ATOM 1769 O O . ALA A 1 240 ? 14.834 -7.392 39.899 1.00 52.81 240 ALA A O 1
ATOM 1771 N N . LEU A 1 241 ? 12.686 -6.762 39.637 1.00 51.39 241 LEU A N 1
ATOM 1772 C CA . LEU A 1 241 ? 12.321 -6.930 41.038 1.00 51.09 241 LEU A CA 1
ATOM 1773 C C . LEU A 1 241 ? 12.181 -8.385 41.389 1.00 52.19 241 LEU A C 1
ATOM 1774 O O . LEU A 1 241 ? 12.583 -8.818 42.455 1.00 52.22 241 LEU A O 1
ATOM 1779 N N . ASP A 1 242 ? 11.632 -9.162 40.481 1.00 53.98 242 ASP A N 1
ATOM 1780 C CA . ASP A 1 242 ? 11.543 -10.594 40.728 1.00 56.59 242 ASP A CA 1
ATOM 1781 C C . ASP A 1 242 ? 12.911 -11.225 40.960 1.00 57.46 242 ASP A C 1
ATOM 1782 O O . ASP A 1 242 ? 13.070 -12.022 41.887 1.00 57.17 242 ASP A O 1
ATOM 1787 N N . HIS A 1 243 ? 13.893 -10.856 40.134 1.00 58.56 243 HIS A N 1
ATOM 1788 C CA . HIS A 1 243 ? 15.258 -11.408 40.256 1.00 60.38 243 HIS A CA 1
ATOM 1789 C C . HIS A 1 243 ? 16.210 -10.567 41.119 1.00 60.51 243 HIS A C 1
ATOM 1790 O O . HIS A 1 243 ? 17.429 -10.670 40.969 1.00 60.48 243 HIS A O 1
ATOM 1797 N N . HIS A 1 244 ? 15.652 -9.709 41.981 1.00 60.83 244 HIS A N 1
ATOM 1798 C CA . HIS A 1 244 ? 16.423 -8.878 42.881 1.00 60.82 244 HIS A CA 1
ATOM 1799 C C . HIS A 1 244 ? 17.517 -8.122 42.199 1.00 60.18 244 HIS A C 1
ATOM 1800 O O . HIS A 1 244 ? 18.593 -7.975 42.780 1.00 61.17 244 HIS A O 1
ATOM 1807 N N . GLN A 1 245 ? 17.287 -7.674 40.970 1.00 58.98 245 GLN A N 1
ATOM 1808 C CA . GLN A 1 245 ? 18.210 -6.749 40.332 1.00 58.70 245 GLN A CA 1
ATOM 1809 C C . GLN A 1 245 ? 17.913 -5.349 40.889 1.00 57.22 245 GLN A C 1
ATOM 1810 O O . GLN A 1 245 ? 18.751 -4.441 40.829 1.00 57.45 245 GLN A O 1
ATOM 1816 N N . LEU A 1 246 ? 16.692 -5.191 41.401 1.00 55.25 246 LEU A N 1
ATOM 1817 C CA . LEU A 1 246 ? 16.211 -3.939 42.012 1.00 53.34 246 LEU A CA 1
ATOM 1818 C C . LEU A 1 246 ? 15.606 -4.320 43.358 1.00 52.11 246 LEU A C 1
ATOM 1819 O O . LEU A 1 246 ? 14.959 -5.364 43.465 1.00 51.58 246 LEU A O 1
ATOM 1824 N N . SER A 1 247 ? 15.758 -3.468 44.374 1.00 50.71 247 SER A N 1
ATOM 1825 C CA . SER A 1 247 ? 15.117 -3.768 45.673 1.00 48.34 247 SER A CA 1
ATOM 1826 C C . SER A 1 247 ? 13.662 -3.273 45.777 1.00 47.30 247 SER A C 1
ATOM 1827 O O . SER A 1 247 ? 12.858 -3.891 46.468 1.00 46.77 247 SER A O 1
ATOM 1830 N N . MET A 1 248 ? 13.321 -2.177 45.089 1.00 45.37 248 MET A N 1
ATOM 1831 C CA . MET A 1 248 ? 12.057 -1.460 45.342 1.00 44.34 248 MET A CA 1
ATOM 1832 C C . MET A 1 248 ? 11.871 -0.477 44.186 1.00 43.02 248 MET A C 1
ATOM 1833 O O . MET A 1 248 ? 12.864 -0.071 43.550 1.00 41.43 248 MET A O 1
ATOM 1838 N N . ALA A 1 249 ? 10.623 -0.078 43.936 1.00 42.15 249 ALA A N 1
ATOM 1839 C CA . ALA A 1 249 ? 10.352 1.026 43.001 1.00 42.70 249 ALA A CA 1
ATOM 1840 C C . ALA A 1 249 ? 9.295 1.984 43.554 1.00 42.59 249 ALA A C 1
ATOM 1841 O O . ALA A 1 249 ? 8.456 1.595 44.366 1.00 44.10 249 ALA A O 1
ATOM 1843 N N . ALA A 1 250 ? 9.351 3.237 43.138 1.00 41.77 250 ALA A N 1
ATOM 1844 C CA . ALA A 1 250 ? 8.269 4.172 43.451 1.00 42.25 250 ALA A CA 1
ATOM 1845 C C . ALA A 1 250 ? 7.939 4.849 42.158 1.00 41.79 250 ALA A C 1
ATOM 1846 O O . ALA A 1 250 ? 8.780 5.510 41.558 1.00 41.87 250 ALA A O 1
ATOM 1848 N N . LEU A 1 251 ? 6.723 4.657 41.688 1.00 42.49 251 LEU A N 1
ATOM 1849 C CA . LEU A 1 251 ? 6.389 5.291 40.411 1.00 43.26 251 LEU A CA 1
ATOM 1850 C C . LEU A 1 251 ? 5.299 6.312 40.654 1.00 42.91 251 LEU A C 1
ATOM 1851 O O . LEU A 1 251 ? 4.231 5.963 41.121 1.00 42.69 251 LEU A O 1
ATOM 1856 N N . ASP A 1 252 ? 5.578 7.564 40.330 1.00 43.36 252 ASP A N 1
ATOM 1857 C CA . ASP A 1 252 ? 4.558 8.596 40.428 1.00 43.89 252 ASP A CA 1
ATOM 1858 C C . ASP A 1 252 ? 3.891 8.829 39.084 1.00 44.99 252 ASP A C 1
ATOM 1859 O O . ASP A 1 252 ? 2.956 9.622 38.998 1.00 43.57 252 ASP A O 1
ATOM 1864 N N . VAL A 1 253 ? 4.430 8.166 38.053 1.00 46.14 253 VAL A N 1
ATOM 1865 C CA . VAL A 1 253 ? 3.890 8.118 36.698 1.00 46.92 253 VAL A CA 1
ATOM 1866 C C . VAL A 1 253 ? 3.985 6.675 36.201 1.00 48.65 253 VAL A C 1
ATOM 1867 O O . VAL A 1 253 ? 4.855 5.892 36.632 1.00 48.85 253 VAL A O 1
ATOM 1871 N N . THR A 1 254 ? 3.068 6.309 35.316 1.00 49.45 254 THR A N 1
ATOM 1872 C CA . THR A 1 254 ? 2.963 4.932 34.849 1.00 51.03 254 THR A CA 1
ATOM 1873 C C . THR A 1 254 ? 2.636 4.895 33.343 1.00 52.75 254 THR A C 1
ATOM 1874 O O . THR A 1 254 ? 2.242 5.920 32.755 1.00 52.77 254 THR A O 1
ATOM 1878 N N . GLU A 1 255 ? 2.898 3.738 32.722 1.00 55.23 255 GLU A N 1
ATOM 1879 C CA . GLU A 1 255 ? 2.415 3.410 31.366 1.00 56.89 255 GLU A CA 1
ATOM 1880 C C . GLU A 1 255 ? 1.630 2.103 31.415 1.00 57.20 255 GLU A C 1
ATOM 1881 O O . GLU A 1 255 ? 2.228 1.037 31.557 1.00 57.86 255 GLU A O 1
ATOM 1887 N N . PRO A 1 256 ? 0.288 2.167 31.290 1.00 57.61 256 PRO A N 1
ATOM 1888 C CA . PRO A 1 256 ? -0.519 3.353 30.981 1.00 57.12 256 PRO A CA 1
ATOM 1889 C C . PRO A 1 256 ? -0.808 4.189 32.212 1.00 56.71 256 PRO A C 1
ATOM 1890 O O . PRO A 1 256 ? -0.540 3.765 33.324 1.00 56.77 256 PRO A O 1
ATOM 1894 N N . GLU A 1 257 ? -1.380 5.363 32.003 1.00 56.14 257 GLU A N 1
ATOM 1895 C CA . GLU A 1 257 ? -1.793 6.226 33.096 1.00 56.19 257 GLU A CA 1
ATOM 1896 C C . GLU A 1 257 ? -3.119 6.867 32.722 1.00 55.76 257 GLU A C 1
ATOM 1897 O O . GLU A 1 257 ? -3.226 7.427 31.647 1.00 56.76 257 GLU A O 1
ATOM 1903 N N . PRO A 1 258 ? -4.121 6.817 33.608 1.00 55.92 258 PRO A N 1
ATOM 1904 C CA . PRO A 1 258 ? -4.086 6.178 34.926 1.00 55.62 258 PRO A CA 1
ATOM 1905 C C . PRO A 1 258 ? -3.678 4.743 34.851 1.00 55.41 258 PRO A C 1
ATOM 1906 O O . PRO A 1 258 ? -3.936 4.081 33.840 1.00 56.05 258 PRO A O 1
ATOM 1910 N N . LEU A 1 259 ? -3.067 4.247 35.924 1.00 54.94 259 LEU A N 1
ATOM 1911 C CA . LEU A 1 259 ? -2.864 2.811 36.045 1.00 53.92 259 LEU A CA 1
ATOM 1912 C C . LEU A 1 259 ? -4.201 2.171 36.364 1.00 53.68 259 LEU A C 1
ATOM 1913 O O . LEU A 1 259 ? -4.762 2.419 37.446 1.00 53.99 259 LEU A O 1
ATOM 1918 N N . PRO A 1 260 ? -4.724 1.337 35.438 1.00 53.58 260 PRO A N 1
ATOM 1919 C CA . PRO A 1 260 ? -6.005 0.606 35.650 1.00 53.21 260 PRO A CA 1
ATOM 1920 C C . PRO A 1 260 ? -5.988 -0.247 36.912 1.00 53.39 260 PRO A C 1
ATOM 1921 O O . PRO A 1 260 ? -4.955 -0.865 37.228 1.00 53.21 260 PRO A O 1
ATOM 1925 N N . THR A 1 261 ? -7.140 -0.349 37.575 1.00 53.41 261 THR A N 1
ATOM 1926 C CA . THR A 1 261 ? -7.221 -0.913 38.908 1.00 54.90 261 THR A CA 1
ATOM 1927 C C . THR A 1 261 ? -6.899 -2.391 38.999 1.00 55.98 261 THR A C 1
ATOM 1928 O O . THR A 1 261 ? -6.720 -2.922 40.086 1.00 55.84 261 THR A O 1
ATOM 1932 N N . ASP A 1 262 ? -6.832 -3.060 37.852 1.00 57.30 262 ASP A N 1
ATOM 1933 C CA . ASP A 1 262 ? -6.533 -4.476 37.828 1.00 58.41 262 ASP A CA 1
ATOM 1934 C C . ASP A 1 262 ? -5.103 -4.697 37.363 1.00 58.19 262 ASP A C 1
ATOM 1935 O O . ASP A 1 262 ? -4.709 -5.834 37.131 1.00 59.67 262 ASP A O 1
ATOM 1940 N N . HIS A 1 263 ? -4.336 -3.628 37.174 1.00 57.03 263 HIS A N 1
ATOM 1941 C CA . HIS A 1 263 ? -2.932 -3.786 36.805 1.00 56.09 263 HIS A CA 1
ATOM 1942 C C . HIS A 1 263 ? -2.143 -4.503 37.918 1.00 55.60 263 HIS A C 1
ATOM 1943 O O . HIS A 1 263 ? -2.382 -4.256 39.115 1.00 55.33 263 HIS A O 1
ATOM 1950 N N . PRO A 1 264 ? -1.230 -5.410 37.525 1.00 55.18 264 PRO A N 1
ATOM 1951 C CA . PRO A 1 264 ? -0.555 -6.219 38.562 1.00 55.18 264 PRO A CA 1
ATOM 1952 C C . PRO A 1 264 ? 0.482 -5.432 39.386 1.00 54.33 264 PRO A C 1
ATOM 1953 O O . PRO A 1 264 ? 0.787 -5.823 40.525 1.00 54.61 264 PRO A O 1
ATOM 1957 N N . LEU A 1 265 ? 0.975 -4.316 38.842 1.00 53.40 265 LEU A N 1
ATOM 1958 C CA . LEU A 1 265 ? 1.822 -3.374 39.624 1.00 52.20 265 LEU A CA 1
ATOM 1959 C C . LEU A 1 265 ? 1.222 -2.997 40.973 1.00 51.14 265 LEU A C 1
ATOM 1960 O O . LEU A 1 265 ? 1.938 -2.881 41.980 1.00 50.19 265 LEU A O 1
ATOM 1965 N N . TRP A 1 266 ? -0.085 -2.781 41.003 1.00 50.24 266 TRP A N 1
ATOM 1966 C CA . TRP A 1 266 ? -0.735 -2.423 42.283 1.00 50.61 266 TRP A CA 1
ATOM 1967 C C . TRP A 1 266 ? -0.616 -3.481 43.380 1.00 50.68 266 TRP A C 1
ATOM 1968 O O . TRP A 1 266 ? -0.580 -3.138 44.561 1.00 49.17 266 TRP A O 1
ATOM 1979 N N . GLN A 1 267 ? -0.651 -4.758 42.990 1.00 51.17 267 GLN A N 1
ATOM 1980 C CA . GLN A 1 267 ? -0.645 -5.848 43.965 1.00 52.61 267 GLN A CA 1
ATOM 1981 C C . GLN A 1 267 ? 0.721 -6.133 44.548 1.00 51.34 267 GLN A C 1
ATOM 1982 O O . GLN A 1 267 ? 0.799 -6.926 45.465 1.00 51.25 267 GLN A O 1
ATOM 1988 N N . ARG A 1 268 ? 1.796 -5.519 44.032 1.00 50.52 268 ARG A N 1
ATOM 1989 C CA . ARG A 1 268 ? 3.134 -5.738 44.611 1.00 49.56 268 ARG A CA 1
ATOM 1990 C C . ARG A 1 268 ? 3.321 -4.962 45.945 1.00 49.38 268 ARG A C 1
ATOM 1991 O O . ARG A 1 268 ? 2.784 -3.847 46.111 1.00 49.49 268 ARG A O 1
ATOM 1999 N N . ASP A 1 269 ? 4.050 -5.567 46.890 1.00 47.24 269 ASP A N 1
ATOM 2000 C CA . ASP A 1 269 ? 4.497 -4.874 48.101 1.00 46.33 269 ASP A CA 1
ATOM 2001 C C . ASP A 1 269 ? 5.812 -4.104 47.905 1.00 45.13 269 ASP A C 1
ATOM 2002 O O . ASP A 1 269 ? 6.276 -3.440 48.814 1.00 45.07 269 ASP A O 1
ATOM 2007 N N . ASP A 1 270 ? 6.393 -4.191 46.720 1.00 43.93 270 ASP A N 1
ATOM 2008 C CA . ASP A 1 270 ? 7.708 -3.621 46.479 1.00 44.00 270 ASP A CA 1
ATOM 2009 C C . ASP A 1 270 ? 7.654 -2.511 45.427 1.00 43.23 270 ASP A C 1
ATOM 2010 O O . ASP A 1 270 ? 8.696 -2.094 44.905 1.00 41.80 270 ASP A O 1
ATOM 2015 N N . VAL A 1 271 ? 6.436 -2.052 45.118 1.00 42.23 271 VAL A N 1
ATOM 2016 C CA . VAL A 1 271 ? 6.284 -0.914 44.215 1.00 42.57 271 VAL A CA 1
ATOM 2017 C C . VAL A 1 271 ? 5.312 0.051 44.870 1.00 42.15 271 VAL A C 1
ATOM 2018 O O . VAL A 1 271 ? 4.230 -0.375 45.310 1.00 42.27 271 VAL A O 1
ATOM 2022 N N . LEU A 1 272 ? 5.696 1.321 44.994 1.00 41.05 272 LEU A N 1
ATOM 2023 C CA . LEU A 1 272 ? 4.805 2.286 45.645 1.00 42.18 272 LEU A CA 1
ATOM 2024 C C . LEU A 1 272 ? 4.235 3.151 44.574 1.00 41.80 272 LEU A C 1
ATOM 2025 O O . LEU A 1 272 ? 4.959 3.939 44.011 1.00 43.69 272 LEU A O 1
ATOM 2030 N N . ILE A 1 273 ? 2.945 3.029 44.301 1.00 41.59 273 ILE A N 1
ATOM 2031 C CA . ILE A 1 273 ? 2.322 3.783 43.233 1.00 40.41 273 ILE A CA 1
ATOM 2032 C C . ILE A 1 273 ? 1.764 5.052 43.848 1.00 41.13 273 ILE A C 1
ATOM 2033 O O . ILE A 1 273 ? 0.998 4.987 44.824 1.00 40.99 273 ILE A O 1
ATOM 2038 N N . THR A 1 274 ? 2.136 6.206 43.317 1.00 40.98 274 THR A N 1
ATOM 2039 C CA . THR A 1 274 ? 1.442 7.393 43.718 1.00 40.53 274 THR A CA 1
ATOM 2040 C C . THR A 1 274 ? 0.870 7.958 42.439 1.00 41.05 274 THR A C 1
ATOM 2041 O O . THR A 1 274 ? 1.513 7.904 41.410 1.00 40.18 274 THR A O 1
ATOM 2045 N N . PRO A 1 275 ? -0.359 8.504 42.512 1.00 42.73 275 PRO A N 1
ATOM 2046 C CA . PRO A 1 275 ? -1.052 8.910 41.292 1.00 43.77 275 PRO A CA 1
ATOM 2047 C C . PRO A 1 275 ? -0.645 10.251 40.749 1.00 45.57 275 PRO A C 1
ATOM 2048 O O . PRO A 1 275 ? -1.457 11.158 40.776 1.00 47.34 275 PRO A O 1
ATOM 2052 N N . HIS A 1 276 ? 0.569 10.368 40.218 1.00 46.34 276 HIS A N 1
ATOM 2053 C CA . HIS A 1 276 ? 1.087 11.609 39.612 1.00 47.90 276 HIS A CA 1
ATOM 2054 C C . HIS A 1 276 ? 0.921 12.843 40.504 1.00 48.75 276 HIS A C 1
ATOM 2055 O O . HIS A 1 276 ? 0.568 13.942 40.015 1.00 48.43 276 HIS A O 1
ATOM 2062 N N . ILE A 1 277 ? 1.161 12.685 41.800 1.00 48.58 277 ILE A N 1
ATOM 2063 C CA . ILE A 1 277 ? 1.002 13.817 42.698 1.00 49.09 277 ILE A CA 1
ATOM 2064 C C . ILE A 1 277 ? 2.248 14.648 42.945 1.00 49.78 277 ILE A C 1
ATOM 2065 O O . ILE A 1 277 ? 2.149 15.735 43.523 1.00 49.79 277 ILE A O 1
ATOM 2070 N N . SER A 1 278 ? 3.420 14.164 42.548 1.00 50.77 278 SER A N 1
ATOM 2071 C CA . SER A 1 278 ? 4.664 14.720 43.130 1.00 51.94 278 SER A CA 1
ATOM 2072 C C . SER A 1 278 ? 4.820 16.208 42.898 1.00 53.28 278 SER A C 1
ATOM 2073 O O . SER A 1 278 ? 5.417 16.904 43.717 1.00 52.91 278 SER A O 1
ATOM 2076 N N . GLY A 1 279 ? 4.313 16.687 41.769 1.00 54.99 279 GLY A N 1
ATOM 2077 C CA . GLY A 1 279 ? 4.520 18.087 41.399 1.00 58.63 279 GLY A CA 1
ATOM 2078 C C . GLY A 1 279 ? 3.393 19.052 41.780 1.00 60.83 279 GLY A C 1
ATOM 2079 O O . GLY A 1 279 ? 3.540 20.289 41.592 1.00 61.97 279 GLY A O 1
ATOM 2080 N N . GLN A 1 280 ? 2.274 18.511 42.278 1.00 61.72 280 GLN A N 1
ATOM 2081 C CA . GLN A 1 280 ? 1.145 19.344 42.727 1.00 64.03 280 GLN A CA 1
ATOM 2082 C C . GLN A 1 280 ? 1.515 20.221 43.926 1.00 64.95 280 GLN A C 1
ATOM 2083 O O . GLN A 1 280 ? 1.918 19.715 44.992 1.00 66.03 280 GLN A O 1
ATOM 2089 N N . ILE A 1 281 ? 1.401 21.534 43.753 1.00 65.50 281 ILE A N 1
ATOM 2090 C CA . ILE A 1 281 ? 1.698 22.461 44.840 1.00 65.83 281 ILE A CA 1
ATOM 2091 C C . ILE A 1 281 ? 0.475 23.263 45.131 1.00 65.90 281 ILE A C 1
ATOM 2092 O O . ILE A 1 281 ? -0.454 23.313 44.318 1.00 65.57 281 ILE A O 1
ATOM 2097 N N . ALA A 1 282 ? 0.464 23.899 46.297 1.00 66.27 282 ALA A N 1
ATOM 2098 C CA . ALA A 1 282 ? -0.690 24.719 46.640 1.00 66.17 282 ALA A CA 1
ATOM 2099 C C . ALA A 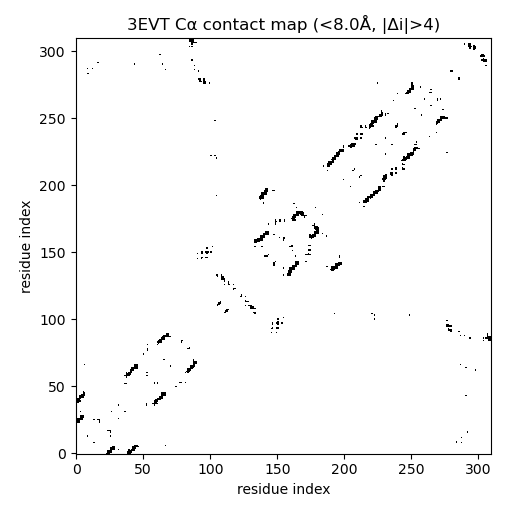1 282 ? -0.757 25.990 45.808 1.00 65.77 282 ALA A C 1
ATOM 2100 O O . ALA A 1 282 ? 0.020 26.232 44.869 1.00 65.82 282 ALA A O 1
ATOM 2102 N N . HIS A 1 283 ? -1.704 26.817 46.192 1.00 66.11 283 HIS A N 1
ATOM 2103 C CA . HIS A 1 283 ? -2.015 28.030 45.470 1.00 66.05 283 HIS A CA 1
ATOM 2104 C C . HIS A 1 283 ? -0.880 29.038 45.776 1.00 65.69 283 HIS A C 1
ATOM 2105 O O . HIS A 1 283 ? -0.269 28.964 46.843 1.00 64.99 283 HIS A O 1
ATOM 2112 N N . PHE A 1 284 ? -0.568 29.937 44.843 1.00 65.59 284 PHE A N 1
ATOM 2113 C CA . PHE A 1 284 ? 0.520 30.884 45.074 1.00 66.42 284 PHE A CA 1
ATOM 2114 C C . PHE A 1 284 ? 0.479 31.554 46.460 1.00 66.02 284 PHE A C 1
ATOM 2115 O O . PHE A 1 284 ? 1.453 31.532 47.193 1.00 66.52 284 PHE A O 1
ATOM 2123 N N . ARG A 1 285 ? -0.640 32.131 46.855 1.00 65.50 285 ARG A N 1
ATOM 2124 C CA . ARG A 1 285 ? -0.649 32.732 48.175 1.00 64.70 285 ARG A CA 1
ATOM 2125 C C . ARG A 1 285 ? 0.011 31.796 49.216 1.00 63.36 285 ARG A C 1
ATOM 2126 O O . ARG A 1 285 ? 0.750 32.253 50.079 1.00 64.57 285 ARG A O 1
ATOM 2134 N N . ALA A 1 286 ? -0.175 30.492 49.087 1.00 60.43 286 ALA A N 1
ATOM 2135 C CA . ALA A 1 286 ? 0.330 29.580 50.102 1.00 58.08 286 ALA A CA 1
ATOM 2136 C C . ALA A 1 286 ? 1.796 29.166 49.961 1.00 55.99 286 ALA A C 1
ATOM 2137 O O . ALA A 1 286 ? 2.331 28.489 50.838 1.00 56.52 286 ALA A O 1
ATOM 2139 N N . THR A 1 287 ? 2.432 29.480 48.842 1.00 52.32 287 THR A N 1
ATOM 2140 C CA . THR A 1 287 ? 3.767 28.939 48.602 1.00 48.41 287 THR A CA 1
ATOM 2141 C C . THR A 1 287 ? 4.745 30.080 48.633 1.00 47.30 287 THR A C 1
ATOM 2142 O O . THR A 1 287 ? 5.906 29.942 49.019 1.00 46.45 287 THR A O 1
ATOM 2146 N N . VAL A 1 288 ? 4.255 31.221 48.197 1.00 45.60 288 VAL A N 1
ATOM 2147 C CA . VAL A 1 288 ? 5.080 32.379 48.134 1.00 46.19 288 VAL A CA 1
ATOM 2148 C C . VAL A 1 288 ? 5.312 33.011 49.545 1.00 45.40 288 VAL A C 1
ATOM 2149 O O . VAL A 1 288 ? 6.400 33.494 49.839 1.00 44.68 288 VAL A O 1
ATOM 2153 N N . PHE A 1 289 ? 4.302 32.983 50.406 1.00 45.33 289 PHE A N 1
ATOM 2154 C CA . PHE A 1 289 ? 4.422 33.641 51.713 1.00 46.00 289 PHE A CA 1
ATOM 2155 C C . PHE A 1 289 ? 5.520 33.066 52.620 1.00 45.86 289 PHE A C 1
ATOM 2156 O O . PHE A 1 289 ? 6.287 33.839 53.192 1.00 47.62 289 PHE A O 1
ATOM 2164 N N . PRO A 1 290 ? 5.620 31.714 52.742 1.00 44.87 290 PRO A N 1
ATOM 2165 C CA . PRO A 1 290 ? 6.721 31.139 53.552 1.00 43.33 290 PRO A CA 1
ATOM 2166 C C . PRO A 1 290 ? 8.115 31.571 53.071 1.00 42.31 290 PRO A C 1
ATOM 2167 O O . PRO A 1 290 ? 9.046 31.652 53.896 1.00 41.42 290 PRO A O 1
ATOM 2171 N N . ILE A 1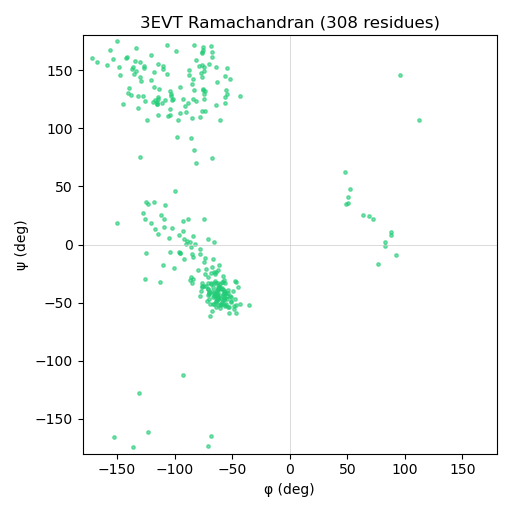 291 ? 8.259 31.823 51.758 1.00 40.42 291 ILE A N 1
ATOM 2172 C CA . ILE A 1 291 ? 9.523 32.348 51.229 1.00 39.96 291 ILE A CA 1
ATOM 2173 C C . ILE A 1 291 ? 9.872 33.715 51.856 1.00 39.42 291 ILE A C 1
ATOM 2174 O O . ILE A 1 291 ? 10.942 33.871 52.422 1.00 38.77 291 ILE A O 1
ATOM 2179 N N . PHE A 1 292 ? 8.961 34.668 51.771 1.00 38.99 292 PHE A N 1
ATOM 2180 C CA . PHE A 1 292 ? 9.070 35.952 52.480 1.00 39.45 292 PHE A CA 1
ATOM 2181 C C . PHE A 1 292 ? 9.248 35.812 54.014 1.00 39.30 292 PHE A C 1
ATOM 2182 O O . PHE A 1 292 ? 10.162 36.384 54.567 1.00 39.92 292 PHE A O 1
ATOM 2190 N N . ALA A 1 293 ? 8.388 35.048 54.669 1.00 38.97 293 ALA A N 1
ATOM 2191 C CA . ALA A 1 293 ? 8.485 34.814 56.114 1.00 40.03 293 ALA A CA 1
ATOM 2192 C C . ALA A 1 293 ? 9.887 34.332 56.538 1.00 40.59 293 ALA A C 1
ATOM 2193 O O . ALA A 1 293 ? 10.479 34.847 57.519 1.00 40.66 293 ALA A O 1
ATOM 2195 N N . ALA A 1 294 ? 10.450 33.400 55.774 1.00 40.64 294 ALA A N 1
ATOM 2196 C CA . ALA A 1 294 ? 11.835 32.909 56.059 1.00 40.69 294 ALA A CA 1
ATOM 2197 C C . ALA A 1 294 ? 12.905 33.939 55.770 1.00 41.24 294 ALA A C 1
ATOM 2198 O O . ALA A 1 294 ? 13.787 34.156 56.608 1.00 42.39 294 ALA A O 1
ATOM 2200 N N . ASN A 1 295 ? 12.850 34.595 54.611 1.00 41.13 295 ASN A N 1
ATOM 2201 C CA . ASN A 1 295 ? 13.813 35.658 54.313 1.00 41.56 295 ASN A CA 1
ATOM 2202 C C . ASN A 1 295 ? 13.727 36.857 55.280 1.00 42.94 295 ASN A C 1
ATOM 2203 O O . ASN A 1 295 ? 14.757 37.454 55.640 1.00 44.53 295 ASN A O 1
ATOM 2208 N N . PHE A 1 296 ? 12.516 37.199 55.701 1.00 42.44 296 PHE A N 1
ATOM 2209 C CA . PHE A 1 296 ? 12.333 38.264 56.666 1.00 43.28 296 PHE A CA 1
ATOM 2210 C C . PHE A 1 296 ? 12.844 37.879 58.078 1.00 44.41 296 PHE A C 1
ATOM 2211 O O . PHE A 1 296 ? 13.462 38.692 58.737 1.00 45.25 296 PHE A O 1
ATOM 2219 N N . ALA A 1 297 ? 12.610 36.655 58.540 1.00 44.75 297 ALA A N 1
ATOM 2220 C CA . ALA A 1 297 ? 13.119 36.244 59.845 1.00 46.24 297 ALA A CA 1
ATOM 2221 C C . ALA A 1 297 ? 14.644 36.356 59.940 1.00 47.72 297 ALA A C 1
ATOM 2222 O O . ALA A 1 297 ? 15.191 36.805 60.953 1.00 47.71 297 ALA A O 1
ATOM 2224 N N . GLN A 1 298 ? 15.311 36.017 58.840 1.00 49.41 298 GLN A N 1
ATOM 2225 C CA . GLN A 1 298 ? 16.747 35.985 58.754 1.00 50.92 298 GLN A CA 1
ATOM 2226 C C . GLN A 1 298 ? 17.256 37.408 58.592 1.00 51.60 298 GLN A C 1
ATOM 2227 O O . GLN A 1 298 ? 18.214 37.803 59.258 1.00 52.10 298 GLN A O 1
ATOM 2233 N N . PHE A 1 299 ? 16.603 38.173 57.719 1.00 51.20 299 PHE A N 1
ATOM 2234 C CA . PHE A 1 299 ? 16.848 39.608 57.602 1.00 51.32 299 PHE A CA 1
ATOM 2235 C C . PHE A 1 299 ? 16.778 40.351 58.964 1.00 52.59 299 PHE A C 1
ATOM 2236 O O . PHE A 1 299 ? 17.597 41.223 59.276 1.00 51.76 299 PHE A O 1
ATOM 2244 N N . VAL A 1 300 ? 15.761 40.033 59.747 1.00 53.77 300 VAL A N 1
ATOM 2245 C CA . VAL A 1 300 ? 15.606 40.654 61.039 1.00 56.20 300 VAL A CA 1
ATOM 2246 C C . VAL A 1 300 ? 16.757 40.202 61.972 1.00 57.61 300 VAL A C 1
ATOM 2247 O O . VAL A 1 300 ? 17.339 41.024 62.673 1.00 57.72 300 VAL A O 1
ATOM 2251 N N . LYS A 1 301 ? 17.133 38.922 61.893 1.00 58.98 301 LYS A N 1
ATOM 2252 C CA . LYS A 1 301 ? 18.189 38.310 62.729 1.00 59.72 301 LYS A CA 1
ATOM 2253 C C . LYS A 1 301 ? 19.530 38.924 62.380 1.00 59.97 301 LYS A C 1
ATOM 2254 O O . LYS A 1 301 ? 20.248 39.414 63.248 1.00 60.43 301 LYS A O 1
ATOM 2260 N N . ASP A 1 302 ? 19.889 38.966 61.109 1.00 59.79 302 ASP A N 1
ATOM 2261 C CA . ASP A 1 302 ? 21.211 39.502 60.858 1.00 59.52 302 ASP A CA 1
ATOM 2262 C C . ASP A 1 302 ? 21.409 40.209 59.551 1.00 58.32 302 ASP A C 1
ATOM 2263 O O . ASP A 1 302 ? 22.543 40.385 59.113 1.00 58.88 302 ASP A O 1
ATOM 2268 N N . GLY A 1 303 ? 20.321 40.613 58.909 1.00 56.51 303 GLY A N 1
ATOM 2269 C CA . GLY A 1 303 ? 20.463 41.358 57.679 1.00 55.09 303 GLY A CA 1
ATOM 2270 C C . G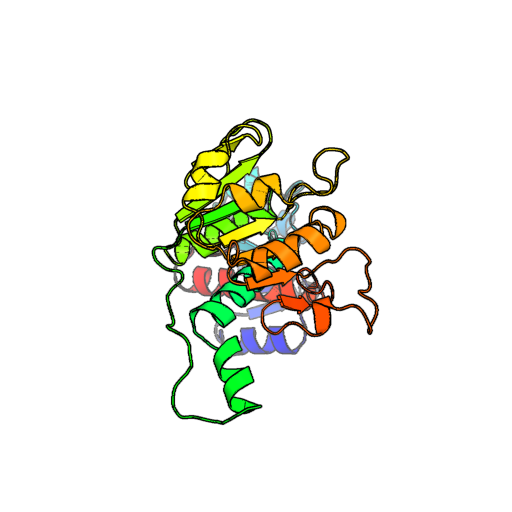LY A 1 303 ? 20.684 40.504 56.441 1.00 54.47 303 GLY A C 1
ATOM 2271 O O . GLY A 1 303 ? 20.755 41.030 55.340 1.00 55.55 303 GLY A O 1
ATOM 2272 N N . THR A 1 304 ? 20.762 39.189 56.576 1.00 52.81 304 THR A N 1
ATOM 2273 C CA . THR A 1 304 ? 20.916 38.366 55.373 1.00 52.27 304 THR A CA 1
ATOM 2274 C C . THR A 1 304 ? 19.624 37.605 55.025 1.00 51.28 304 THR A C 1
ATOM 2275 O O . THR A 1 304 ? 18.682 37.576 55.827 1.00 50.05 304 THR A O 1
ATOM 2279 N N . LEU A 1 305 ? 19.638 36.969 53.849 1.00 50.28 305 LEU A N 1
ATOM 2280 C CA . LEU A 1 305 ? 18.526 36.191 53.317 1.00 49.63 305 LEU A CA 1
ATOM 2281 C C . LEU A 1 305 ? 18.890 34.727 53.326 1.00 50.25 305 LEU A C 1
ATOM 2282 O O . LEU A 1 305 ? 20.082 34.381 53.246 1.00 51.43 305 LEU A O 1
ATOM 2287 N N . VAL A 1 306 ? 17.880 33.861 53.399 1.00 50.00 306 VAL A N 1
ATOM 2288 C CA . VAL A 1 306 ? 18.123 32.443 53.343 1.00 49.98 306 VAL A CA 1
ATOM 2289 C C . VAL A 1 306 ? 17.656 31.741 52.071 1.00 50.10 306 VAL A C 1
ATOM 2290 O O . VAL A 1 306 ? 18.082 30.621 51.820 1.00 49.71 306 VAL A O 1
ATOM 2294 N N . ARG A 1 307 ? 16.762 32.363 51.290 1.00 48.82 307 ARG A N 1
ATOM 2295 C CA . ARG A 1 307 ? 16.146 31.655 50.166 1.00 48.87 307 ARG A CA 1
ATOM 2296 C C . ARG A 1 307 ? 16.060 32.556 48.930 1.00 48.46 307 ARG A C 1
ATOM 2297 O O . ARG A 1 307 ? 15.570 33.669 49.008 1.00 48.61 307 ARG A O 1
ATOM 2305 N N . ASN A 1 308 ? 16.529 32.083 47.787 1.00 48.57 308 ASN A N 1
ATOM 2306 C CA . ASN A 1 308 ? 16.269 32.773 46.498 1.00 49.32 308 ASN A CA 1
ATOM 2307 C C . ASN A 1 308 ? 16.852 3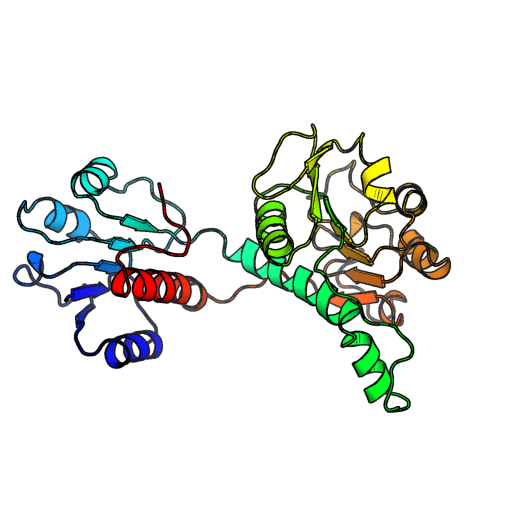4.159 46.369 1.00 49.91 308 ASN A C 1
ATOM 2308 O O . ASN A 1 308 ? 16.335 34.987 45.579 1.00 50.02 308 ASN A O 1
ATOM 2313 N N . GLN A 1 309 ? 17.916 34.425 47.107 1.00 50.63 309 GLN A N 1
ATOM 2314 C CA . GLN A 1 309 ? 18.607 35.697 46.927 1.00 53.00 309 GLN A CA 1
ATOM 2315 C C . GLN A 1 309 ? 19.055 35.897 45.477 1.00 53.78 309 GLN A C 1
ATOM 2316 O O . GLN A 1 309 ? 19.770 35.079 44.892 1.00 53.88 309 GLN A O 1
ATOM 2322 N N . VAL A 1 310 ? 18.576 36.989 44.906 1.00 56.11 310 VAL A N 1
ATOM 2323 C CA . VAL A 1 310 ? 18.893 37.408 43.547 1.00 58.37 310 VAL A CA 1
ATOM 2324 C C . VAL A 1 310 ? 20.221 38.192 43.525 1.00 60.15 310 VAL A C 1
ATOM 2325 O O . VAL A 1 310 ? 20.401 39.176 44.235 1.00 60.62 310 VAL A O 1
ATOM 2329 N N . ASP A 1 311 ? 21.158 37.766 42.703 1.00 62.38 311 ASP A N 1
ATOM 2330 C CA . ASP A 1 311 ? 22.461 38.426 42.702 1.00 64.46 311 ASP A CA 1
ATOM 2331 C C . ASP A 1 311 ? 22.458 39.785 41.976 1.00 64.59 311 ASP A C 1
ATOM 2332 O O . ASP A 1 311 ? 22.684 40.850 42.587 1.00 65.32 311 ASP A O 1
#

InterPro domains:
  IPR006140 D-isomer specific 2-hydroxyacid dehydrogenase, NAD-binding domain [PF02826] (103-278)
  IPR036291 NAD(P)-binding domain superfamily [SSF51735] (95-279)

Foldseek 3Di:
DEEEEADDADPVLVVVVCVVCVPYHYDDNVPDDVVCLQVHQEYEADDPCLVVSLVDPNHNHAEYEHEALDPPPPPVVSCVVNNHWYFYFPCQLLLLLLVVVVCVVCCVQVCVLQVVCCVVPVVDPDGPDHHDALAPAEEEEEDQPSNLQSNLQVSVVSNYQFEYEDQCQDDHHNHPGYYHPVGCLVVQQRHQEYEYADEDDPVLFQVAAQVSLVSYHPQHEYEYLHEARSHDPVRVVVSCVVSSHQAYEYCHHVVPPPDPPDCLVVDSRYHYHPNCRRDDDDSSVRSSVQVVQQVVVCVVPNGGDHRTDD

Organism: Lactiplantibacillus plantarum (strain ATCC BAA-793 / NCIMB 8826 / WCFS1) (NCBI:txid220668)

Secondary structure (DSSP, 8-state):
-EEEE-S---HHHHHHHHHH-TT-EEEETTS--TTTGGGEEEEES--THHHHHHHSTT----EEE-SSS--TTS-HHHHHHTT-EEE--TTHHHHHHHHHHHHHHHHHHTTHHHHHHHHTTT--SS-SS----STT-EEEEE--SHHHHHHHHHHHHTT-EEEEEESS----TT-SEEEEGGG-HHHHHH-SEEEE-PPP-GGGTT-BSHHHHHT--S-PEEEE-S-GGGB-HHHHHHHHHTTS-SEEEESS-SSSS--TT-GGGG-SSEEE--S-TT----HHHHHHHHHHHHHHHHHHHS---S-B--